Protein 3GD2 (pdb70)

Nearest PDB structures (foldseek):
  3dct-assembly1_B  TM=1.020E+00  e=4.160E+00  unclassified
  3dcu-assembly1_B  TM=1.025E+00  e=4.160E+00  unclassified
  3gd2-assembly1_A  TM=1.004E+00  e=4.176E-30  Homo sapiens
  3dct-assembly1_A  TM=9.964E-01  e=8.627E-26  Homo sapiens
  7d42-assembly1_A  TM=9.936E-01  e=2.061E-23  Homo sapiens

Radius of gyration: 17.77 Å; Cα contacts (8 Å, |Δi|>4): 205; chains: 2; bounding box: 52×46×33 Å

B-factor: mean 78.98, std 11.59, range [26.38, 105.15]

GO terms:
  GO:0000976 transcription cis-regulatory region binding (F, IMP)
  GO:0006355 regulation of DNA-templated transcription (P, IMP)
  GO:0005515 protein binding (F, IPI)
  GO:0000977 RNA polymerase II transcription regulatory region sequence-specific DNA binding (F, IDA)
  GO:0045944 positive regulation of transcription by RNA polymerase II (P, IDA)
  GO:0032052 bile acid binding (F, IDA)
  GO:0038186 bile acid nuclear receptor activity (F, IDA)
  GO:1905695 positive regulation of phosphatidic acid biosynthetic process (P, IDA)
  GO:0038185 nuclear receptor-mediated bile acid signaling pathway (P, TAS)
  GO:1903413 cellular response to bile acid (P, IMP)
  GO:0004879 nuclear receptor activity (F, IDA)
  GO:0001228 DNA-binding transcription activator activity, RNA polymerase II-specific (F, IDA)
  GO:0045893 positive regulation of DNA-templated transcription (P, IDA)
  GO:0010903 negative regulation of very-low-density lipoprotein particle remodeling (P, IDA)
  GO:0000785 chromatin (C, IC)
  GO:0035356 intracellular triglyceride homeostasis (P, IDA)
  GO:0043066 negative regulation of apoptotic process (P, IDA)
  GO:0043124 negative regulation of canonical NF-kappaB signal transduction (P, IDA)
  GO:0010988 regulation of low-density lipoprotein particle clearance (P, IDA)
  GO:0032689 negative regulation of type II interferon production (P, IDA)

InterPro domains:
  IPR000536 Nuclear hormone receptor, ligand-binding domain [PF00104] (298-469)
  IPR000536 Nuclear hormone receptor, ligand-binding domain [PS51843] (262-486)
  IPR000536 Nuclear hormone receptor, ligand-binding domain [SM00430] (303-458)
  IPR001628 Zinc finger, nuclear hormone receptor-type [PF00105] (136-202)
  IPR001628 Zinc finger, nuclear hormone receptor-type [PR00047] (137-153)
  IPR001628 Zinc finger, nuclear hormone receptor-type [PR00047] (153-168)
  IPR001628 Zinc finger, nuclear hormone receptor-type [PR00047] (186-194)
  IPR001628 Zinc finger, nuclear hormone receptor-type [PR00047] (194-202)
  IPR001628 Zinc finger, nuclear hormone receptor-type [PS00031] (137-163)
  IPR001628 Zinc finger, nuclear hormone receptor-type [PS51030] (134-209)
  IPR001628 Zinc finger, nuclear hormone receptor-type [SM00399] (134-205)
  IPR001723 Nuclear hormone receptor [PR00398] (304-325)
  IPR001723 Nuclear hormone receptor [PR00398] (325-341)
  IPR001723 Nuclear hormone receptor [PR00398] (389-404)
  IPR001723 Nuclear hormone receptor [PR00398] (446-463)
  IPR001728 Thyroid hormone receptor [PR00546] (125-139)
  IPR001728 Thyroid hormone receptor [PR00546] (301-322)
  IPR001728 Thyroid hormone receptor [PR00546] (327-346)
  IPR001728 Thyroid hormone receptor [PR00546] (389-411)
  IPR013088 Zinc finger, NHR/GATA-type [G3DSA:3.30.50.10] (129-211)

Secondary structure (DSSP, 8-state):
---HHHHHHHHHHHHHHHT----HHHHGGGTS---HHHHHHHHHHHHHHHHHHHHHHHHHSTTTTTS-HHHHHHHHHHHHHHHHHHHHHHHHH--TTT-HHHHHHHHHTSS--HHHHHHHHHHHHHHHHTT--HHHHHHHHHHHHT-S--TT-S-HHHHHHHHHHHHHHHHHHHHHT--S-TTHHHHHHHHHHHHHHHHHHHHHHHHHHHHTT----HHHHHHHT--/--HHHHHHHH-

Organism: Homo sapiens (NCBI:txid9606)

Structure (mmCIF, N/CA/C/O backbone):
data_3GD2
#
_entry.id   3GD2
#
_cell.length_a   158.749
_cell.length_b   158.749
_cell.length_c   158.749
_cell.angle_alpha   90.000
_cell.angle_beta   90.000
_cell.angle_gamma   90.000
#
_symmetry.space_group_name_H-M   'F 2 3'
#
loop_
_entity.id
_entity.type
_entity.pdbx_description
1 polymer 'Bile acid receptor'
2 polymer 'activator peptide'
3 non-polymer '3-[(E)-2-(2-chloro-4-{[3-{[(R)-(2,6-dichlorophenyl)(hydroxy)-lambda~4~-sulfanyl]methyl}-5-(1-methylethyl)isoxazol-4-yl]methoxy}phenyl)ethenyl]benzoic acid'
4 water water
#
loop_
_atom_site.group_PDB
_atom_site.id
_atom_site.type_symbol
_atom_site.label_atom_id
_atom_site.label_alt_id
_atom_site.label_comp_id
_atom_site.label_asym_id
_atom_site.label_entity_id
_atom_site.label_seq_id
_atom_site.pdbx_PDB_ins_code
_atom_site.Cartn_x
_atom_site.Cartn_y
_atom_site.Cartn_z
_atom_site.occupancy
_atom_site.B_iso_or_equiv
_atom_site.auth_seq_id
_atom_site.auth_comp_id
_atom_site.auth_asym_id
_atom_site.auth_atom_id
_atom_site.pdbx_PDB_model_num
ATOM 1 N N . GLY A 1 1 ? 100.456 143.509 29.625 1.00 104.95 244 GLY A N 1
ATOM 2 C CA . GLY A 1 1 ? 100.013 143.891 28.252 1.00 105.00 244 GLY A CA 1
ATOM 3 C C . GLY A 1 1 ? 100.129 145.404 28.034 1.00 105.09 244 GLY A C 1
ATOM 4 O O . GLY A 1 1 ? 99.760 146.198 28.904 1.00 105.15 244 GLY A O 1
ATOM 5 N N . SER A 1 2 ? 100.638 145.785 26.863 1.00 105.13 245 SER A N 1
ATOM 6 C CA . SER A 1 2 ? 100.842 147.190 26.502 1.00 104.99 245 SER A CA 1
ATOM 7 C C . SER A 1 2 ? 99.597 147.764 25.824 1.00 104.85 245 SER A C 1
ATOM 8 O O . SER A 1 2 ? 98.955 147.083 25.022 1.00 104.89 245 SER A O 1
ATOM 10 N N . THR A 1 3 ? 99.271 149.018 26.129 1.00 104.63 246 THR A N 1
ATOM 11 C CA . THR A 1 3 ? 98.099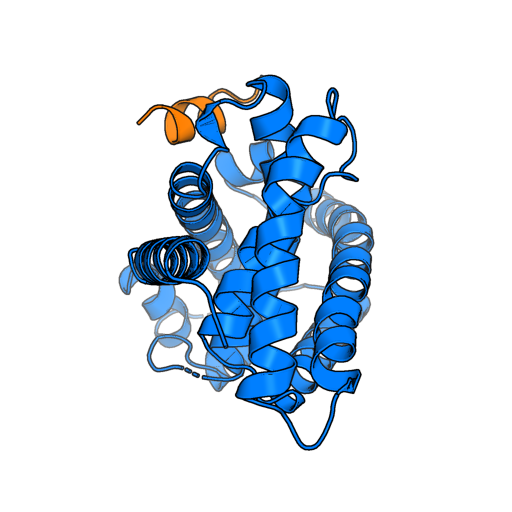 149.674 25.539 1.00 104.58 246 THR A CA 1
ATOM 12 C C . THR A 1 3 ? 98.414 150.111 24.100 1.00 104.58 246 THR A C 1
ATOM 13 O O . THR A 1 3 ? 99.584 150.193 23.720 1.00 104.51 246 THR A O 1
ATOM 17 N N . PRO A 1 4 ? 97.374 150.373 23.284 1.00 104.63 247 PRO A N 1
ATOM 18 C CA . PRO A 1 4 ? 97.639 150.891 21.937 1.00 104.58 247 PRO A CA 1
ATOM 19 C C . PRO A 1 4 ? 98.184 152.320 21.951 1.00 104.50 247 PRO A C 1
ATOM 20 O O . PRO A 1 4 ? 98.890 152.726 21.025 1.00 104.50 247 PRO A O 1
ATOM 24 N N . ASP A 1 5 ? 97.858 153.069 22.997 1.00 104.40 248 ASP A N 1
ATOM 25 C CA . ASP A 1 5 ? 98.339 154.434 23.131 1.00 104.34 248 ASP A CA 1
ATOM 26 C C . ASP A 1 5 ? 99.784 154.449 23.636 1.00 104.27 248 ASP A C 1
ATOM 27 O O . ASP A 1 5 ? 100.522 155.405 23.403 1.00 104.28 248 ASP A O 1
ATOM 32 N N . GLN A 1 6 ? 100.175 153.393 24.342 1.00 104.13 249 GLN A N 1
ATOM 33 C CA . GLN A 1 6 ? 101.579 153.175 24.671 1.00 104.07 249 GLN A CA 1
ATOM 34 C C . GLN A 1 6 ? 102.307 152.595 23.459 1.00 104.14 249 GLN A C 1
ATOM 35 O O . GLN A 1 6 ? 103.445 152.967 23.183 1.00 104.22 249 GLN A O 1
ATOM 41 N N . GLN A 1 7 ? 101.643 151.685 22.741 1.00 104.10 250 GLN A N 1
ATOM 42 C CA . GLN A 1 7 ? 102.245 150.982 21.596 1.00 103.94 250 GLN A CA 1
ATOM 43 C C . GLN A 1 7 ? 102.729 151.935 20.507 1.00 103.77 250 GLN A C 1
ATOM 44 O O . GLN A 1 7 ? 103.772 151.708 19.896 1.00 103.60 250 GLN A O 1
ATOM 46 N N . THR A 1 8 ? 101.958 152.991 20.266 1.00 103.70 251 THR A N 1
ATOM 47 C CA . THR A 1 8 ? 102.355 154.035 19.318 1.00 103.67 251 THR A CA 1
ATOM 48 C C . THR A 1 8 ? 103.660 154.728 19.742 1.00 103.59 251 THR A C 1
ATOM 49 O O . THR A 1 8 ? 104.476 155.097 18.893 1.00 103.63 251 THR A O 1
ATOM 51 N N . LEU A 1 9 ? 103.848 154.886 21.053 1.00 103.36 252 LEU A N 1
ATOM 52 C CA . LEU A 1 9 ? 105.033 155.546 21.617 1.00 103.16 252 LEU A CA 1
ATOM 53 C C . LEU A 1 9 ? 106.309 154.765 21.326 1.00 102.97 252 LEU A C 1
ATOM 54 O O . LEU A 1 9 ? 107.291 155.319 20.840 1.00 102.94 252 LEU A O 1
ATOM 59 N N . LEU A 1 10 ? 106.281 153.475 21.638 1.00 102.78 253 LEU A N 1
ATOM 60 C CA . LEU A 1 10 ? 107.435 152.606 21.458 1.00 102.71 253 LEU A CA 1
ATOM 61 C C . LEU A 1 10 ? 107.860 152.519 19.998 1.00 102.63 253 LEU A C 1
ATOM 62 O O . LEU A 1 10 ? 109.043 152.647 19.681 1.00 102.85 253 LEU A O 1
ATOM 67 N N . HIS A 1 11 ? 106.900 152.293 19.108 1.00 102.41 254 HIS A N 1
ATOM 68 C CA . HIS A 1 11 ? 107.205 152.216 17.685 1.00 102.18 254 HIS A CA 1
ATOM 69 C C . HIS A 1 11 ? 107.843 153.524 17.231 1.00 101.97 254 HIS A C 1
ATOM 70 O O . HIS A 1 11 ? 108.878 153.505 16.573 1.00 102.00 254 HIS A O 1
ATOM 72 N N . PHE A 1 12 ? 107.239 154.648 17.615 1.00 101.75 255 PHE A N 1
ATOM 73 C CA . PHE A 1 12 ? 107.776 155.984 17.316 1.00 101.68 255 PHE A CA 1
ATOM 74 C C . PHE A 1 12 ? 109.239 156.117 17.771 1.00 101.54 255 PHE A C 1
ATOM 75 O O . PHE A 1 12 ? 110.105 156.554 17.010 1.00 101.54 255 PHE A O 1
ATOM 83 N N . ILE A 1 13 ? 109.508 155.733 19.014 1.00 101.28 256 ILE A N 1
ATOM 84 C CA . ILE A 1 13 ? 110.848 155.862 19.588 1.00 101.09 256 ILE A CA 1
ATOM 85 C C . ILE A 1 13 ? 111.856 154.927 18.919 1.00 100.93 256 ILE A C 1
ATOM 86 O O . ILE A 1 13 ? 112.952 155.357 18.556 1.00 100.93 256 ILE A O 1
ATOM 91 N N . MET A 1 14 ? 111.485 153.659 18.760 1.00 100.68 257 MET A N 1
ATOM 92 C CA . MET A 1 14 ? 112.338 152.693 18.073 1.00 100.50 257 MET A CA 1
ATOM 93 C C . MET A 1 14 ? 112.573 153.107 16.623 1.00 100.36 257 MET A C 1
ATOM 94 O O . MET A 1 14 ? 113.664 152.920 16.088 1.00 100.31 257 MET A O 1
ATOM 99 N N . ASP A 1 15 ? 111.544 153.671 15.997 1.00 100.24 258 ASP A N 1
ATOM 100 C CA . ASP A 1 15 ? 111.662 154.212 14.648 1.00 100.09 258 ASP A CA 1
ATOM 101 C C . ASP A 1 15 ? 112.654 155.379 14.615 1.00 99.91 258 ASP A C 1
ATOM 102 O O . ASP A 1 15 ? 113.529 155.428 13.750 1.00 99.93 258 ASP A O 1
ATOM 107 N N . SER A 1 16 ? 112.514 156.306 15.562 1.00 99.70 259 SER A N 1
ATOM 108 C CA . SER A 1 16 ? 113.441 157.438 15.696 1.00 99.46 259 SER A CA 1
ATOM 109 C C . SER A 1 16 ? 114.863 156.967 15.998 1.00 99.19 259 SER A C 1
ATOM 110 O O . SER A 1 16 ? 115.826 157.469 15.419 1.00 99.22 259 SER A O 1
ATOM 113 N N . TYR A 1 17 ? 114.983 155.999 16.903 1.00 98.78 260 TYR A N 1
ATOM 114 C CA . TYR A 1 17 ? 116.283 155.456 17.299 1.00 98.76 260 TYR A CA 1
ATOM 115 C C . TYR A 1 17 ? 117.022 154.839 16.105 1.00 98.77 260 TYR A C 1
ATOM 116 O O . TYR A 1 17 ? 118.215 155.086 15.915 1.00 98.88 260 TYR A O 1
ATOM 125 N N . ASN A 1 18 ? 116.301 154.055 15.300 1.00 98.83 261 ASN A N 1
ATOM 126 C CA . ASN A 1 18 ? 116.871 153.394 14.115 1.00 98.73 261 ASN A CA 1
ATOM 127 C C . ASN A 1 18 ? 117.100 154.331 12.928 1.00 98.72 261 ASN A C 1
ATOM 128 O O . ASN A 1 18 ? 117.812 153.971 11.994 1.00 98.71 261 ASN A O 1
ATOM 133 N N . LYS A 1 19 ? 116.505 155.524 12.962 1.00 98.73 262 LYS A N 1
ATOM 134 C CA . LYS A 1 19 ? 116.574 156.463 11.835 1.00 98.73 262 LYS A CA 1
ATOM 135 C C . LYS A 1 19 ? 117.888 157.268 11.751 1.00 98.77 262 LYS A C 1
ATOM 136 O O . LYS A 1 19 ? 117.937 158.299 11.072 1.00 98.83 262 LYS A O 1
ATOM 138 N N . GLN A 1 20 ? 118.945 156.806 12.424 1.00 98.71 263 GLN A N 1
ATOM 139 C CA . GLN A 1 20 ? 120.251 157.467 12.355 1.00 98.68 263 GLN A CA 1
ATOM 140 C C . GLN A 1 20 ? 121.390 156.509 12.705 1.00 98.65 263 GLN A C 1
ATOM 141 O O . GLN A 1 20 ? 121.432 155.961 13.808 1.00 98.53 263 GLN A O 1
ATOM 143 N N . ARG A 1 21 ? 122.302 156.319 11.750 1.00 98.65 264 ARG A N 1
ATOM 144 C CA . ARG A 1 21 ? 123.512 155.521 11.939 1.00 98.53 264 ARG A CA 1
ATOM 145 C C . ARG A 1 21 ? 124.754 156.405 11.774 1.00 98.51 264 ARG A C 1
ATOM 146 O O . ARG A 1 21 ? 124.681 157.505 11.203 1.00 98.44 264 ARG A O 1
ATOM 148 N N . MET A 1 22 ? 125.886 155.918 12.280 1.00 98.34 265 MET A N 1
ATOM 149 C CA . MET A 1 22 ? 127.158 156.633 12.173 1.00 98.17 265 MET A CA 1
ATOM 150 C C . MET A 1 22 ? 127.787 156.403 10.798 1.00 97.97 265 MET A C 1
ATOM 151 O O . MET A 1 22 ? 127.925 155.252 10.374 1.00 98.11 265 MET A O 1
ATOM 156 N N . PRO A 1 23 ? 128.170 157.495 10.101 1.00 97.53 266 PRO A N 1
ATOM 157 C CA . PRO A 1 23 ? 128.890 157.432 8.833 1.00 97.24 266 PRO A CA 1
ATOM 158 C C . PRO A 1 23 ? 130.018 156.399 8.823 1.00 96.97 266 PRO A C 1
ATOM 159 O O . PRO A 1 23 ? 130.757 156.285 9.808 1.00 96.90 266 PRO A O 1
ATOM 163 N N . GLN A 1 24 ? 130.136 155.651 7.725 1.00 96.55 267 GLN A N 1
ATOM 164 C CA . GLN A 1 24 ? 131.216 154.675 7.569 1.00 96.28 267 GLN A CA 1
ATOM 165 C C . GLN A 1 24 ? 132.560 155.398 7.574 1.00 95.99 267 GLN A C 1
ATOM 166 O O . GLN A 1 24 ? 133.491 154.999 8.275 1.00 95.80 267 GLN A O 1
ATOM 168 N N . GLU A 1 25 ? 132.632 156.469 6.784 1.00 95.67 268 GLU A N 1
ATOM 169 C CA . GLU A 1 25 ? 133.818 157.331 6.677 1.00 95.41 268 GLU A CA 1
ATOM 170 C C . GLU A 1 25 ? 134.487 157.666 8.011 1.00 95.18 268 GLU A C 1
ATOM 171 O O . GLU A 1 25 ? 135.715 157.762 8.078 1.00 95.37 268 GLU A O 1
ATOM 177 N N . ILE A 1 26 ? 133.690 157.839 9.062 1.00 94.75 269 ILE A N 1
ATOM 178 C CA . ILE A 1 26 ? 134.228 158.109 10.394 1.00 94.45 269 ILE A CA 1
ATOM 179 C C . ILE A 1 26 ? 134.657 156.802 11.058 1.00 94.09 269 ILE A C 1
ATOM 180 O O . ILE A 1 26 ? 135.784 156.685 11.537 1.00 94.05 269 ILE A O 1
ATOM 185 N N . THR A 1 27 ? 133.753 155.824 11.075 1.00 93.77 270 THR A N 1
ATOM 186 C CA . THR A 1 27 ? 134.019 154.515 11.698 1.00 93.42 270 THR A CA 1
ATOM 187 C C . THR A 1 27 ? 135.108 153.702 10.980 1.00 93.12 270 THR A C 1
ATOM 188 O O . THR A 1 27 ? 135.724 152.824 11.589 1.00 93.05 270 THR A O 1
ATOM 192 N N . ASN A 1 28 ? 135.339 153.999 9.698 1.00 92.66 271 ASN A N 1
ATOM 193 C CA . ASN A 1 28 ? 136.430 153.388 8.930 1.00 92.21 271 ASN A CA 1
ATOM 194 C C . ASN A 1 28 ? 137.810 153.745 9.470 1.00 91.83 271 ASN A C 1
ATOM 195 O O . ASN A 1 28 ? 138.772 153.005 9.257 1.00 91.85 271 ASN A O 1
ATOM 200 N N . LYS A 1 29 ? 137.905 154.879 10.161 1.00 91.25 272 LYS A N 1
ATOM 201 C CA . LYS A 1 29 ? 139.176 155.344 10.712 1.00 90.90 272 LYS A CA 1
ATOM 202 C C . LYS A 1 29 ? 139.652 154.488 11.887 1.00 90.49 272 LYS A C 1
ATOM 203 O O . LYS A 1 29 ? 140.842 154.477 12.211 1.00 90.20 272 LYS A O 1
ATOM 209 N N . ILE A 1 30 ? 138.719 153.766 12.511 1.00 90.18 273 ILE A N 1
ATOM 210 C CA . ILE A 1 30 ? 139.035 152.804 13.581 1.00 89.95 273 ILE A CA 1
ATOM 211 C C . ILE A 1 30 ? 139.895 151.677 13.006 1.00 89.67 273 ILE A C 1
ATOM 212 O O . ILE A 1 30 ? 140.746 151.102 13.691 1.00 89.57 273 ILE A O 1
ATOM 217 N N . LEU A 1 31 ? 139.648 151.382 11.733 1.00 89.32 274 LEU A N 1
ATOM 218 C CA . LEU A 1 31 ? 140.298 150.298 11.020 1.00 88.88 274 LEU A CA 1
ATOM 219 C C . LEU A 1 31 ? 141.584 150.787 10.357 1.00 88.26 274 LEU A C 1
ATOM 220 O O . LEU A 1 31 ? 142.679 150.305 10.666 1.00 87.92 274 LEU A O 1
ATOM 225 N N . LYS A 1 32 ? 141.435 151.776 9.476 1.00 87.65 275 LYS A N 1
ATOM 226 C CA . LYS A 1 32 ? 142.509 152.222 8.587 1.00 87.26 275 LYS A CA 1
ATOM 227 C C . LYS A 1 32 ? 143.663 152.954 9.297 1.00 86.85 275 LYS A C 1
ATOM 228 O O . LYS A 1 32 ? 144.812 152.514 9.242 1.00 86.90 275 LYS A O 1
ATOM 230 N N . GLU A 1 33 ? 143.340 154.051 9.978 1.00 86.23 276 GLU A N 1
ATOM 231 C CA . GLU A 1 33 ? 144.337 155.019 10.466 1.00 85.72 276 GLU A CA 1
ATOM 232 C C . GLU A 1 33 ? 145.435 154.463 11.390 1.00 85.13 276 GLU A C 1
ATOM 233 O O . GLU A 1 33 ? 145.342 153.337 11.885 1.00 85.03 276 GLU A O 1
ATOM 239 N N . GLU A 1 34 ? 146.465 155.282 11.624 1.00 84.33 277 GLU A N 1
ATOM 240 C CA . GLU A 1 34 ? 147.586 154.923 12.505 1.00 83.73 277 GLU A CA 1
ATOM 241 C C . GLU A 1 34 ? 147.143 154.804 13.952 1.00 83.11 277 GLU A C 1
ATOM 242 O O . GLU A 1 34 ? 146.040 155.204 14.301 1.00 83.28 277 GLU A O 1
ATOM 244 N N . SER A 1 36 ? 148.761 156.209 16.771 1.00 80.13 279 SER A N 1
ATOM 245 C CA . SER A 1 36 ? 149.337 157.172 17.709 1.00 79.22 279 SER A CA 1
ATOM 246 C C . SER A 1 36 ? 148.261 157.500 18.731 1.00 78.46 279 SER A C 1
ATOM 247 O O . SER A 1 36 ? 147.071 157.380 18.439 1.00 78.47 279 SER A O 1
ATOM 250 N N . ALA A 1 37 ? 148.671 157.893 19.932 1.00 77.56 280 ALA A N 1
ATOM 251 C CA . ALA A 1 37 ? 147.715 158.312 20.963 1.00 76.79 280 ALA A CA 1
ATOM 252 C C . ALA A 1 37 ? 146.981 159.589 20.553 1.00 76.10 280 ALA A C 1
ATOM 253 O O . ALA A 1 37 ? 145.835 159.805 20.948 1.00 76.16 280 ALA A O 1
ATOM 255 N N . GLU A 1 38 ? 147.640 160.430 19.760 1.00 75.25 281 GLU A N 1
ATOM 256 C CA . GLU A 1 38 ? 147.014 161.641 19.242 1.00 74.61 281 GLU A CA 1
ATOM 257 C C . GLU A 1 38 ? 145.905 161.286 18.266 1.00 73.88 281 GLU A C 1
ATOM 258 O O . GLU A 1 38 ? 144.827 161.872 18.309 1.00 73.78 281 GLU A O 1
ATOM 260 N N . GLU A 1 39 ? 146.169 160.323 17.391 1.00 73.24 282 GLU A N 1
ATOM 261 C CA . GLU A 1 39 ? 145.192 159.923 16.382 1.00 72.82 282 GLU A CA 1
ATOM 262 C C . GLU A 1 39 ? 143.972 159.282 17.025 1.00 72.29 282 GLU A C 1
ATOM 263 O O . GLU A 1 39 ? 142.830 159.636 16.700 1.00 72.23 282 GLU A O 1
ATOM 269 N N . ASN A 1 40 ? 144.219 158.332 17.924 1.00 71.46 283 ASN A N 1
ATOM 270 C CA . ASN A 1 40 ? 143.138 157.641 18.611 1.00 70.91 283 ASN A CA 1
ATOM 271 C C . ASN A 1 40 ? 142.199 158.650 19.277 1.00 70.32 283 ASN A C 1
ATOM 272 O O . ASN A 1 40 ? 140.984 158.576 19.118 1.00 70.31 283 ASN A O 1
ATOM 277 N N . PHE A 1 41 ? 142.772 159.612 19.995 1.00 69.49 284 PHE A N 1
ATOM 278 C CA . PHE A 1 41 ? 141.981 160.663 20.628 1.00 68.95 284 PHE A CA 1
ATOM 279 C C . PHE A 1 41 ? 141.170 161.449 19.610 1.00 68.32 284 PHE A C 1
ATOM 280 O O . PHE A 1 41 ? 139.980 161.661 19.803 1.00 68.28 284 PHE A O 1
ATOM 288 N N . LEU A 1 42 ? 141.825 161.885 18.535 1.00 67.83 285 LEU A N 1
ATOM 289 C CA . LEU A 1 42 ? 141.176 162.685 17.492 1.00 67.45 285 LEU A CA 1
ATOM 290 C C . LEU A 1 42 ? 139.984 161.951 16.873 1.00 67.00 285 LEU A C 1
ATOM 291 O O . LEU A 1 42 ? 138.962 162.563 16.569 1.00 66.65 285 LEU A O 1
ATOM 293 N N . ILE A 1 43 ? 140.116 160.637 16.703 1.00 66.67 286 ILE A N 1
ATOM 294 C CA . ILE A 1 43 ? 139.034 159.829 16.148 1.00 66.42 286 ILE A CA 1
ATOM 295 C C . ILE A 1 43 ? 137.838 159.818 17.074 1.00 65.95 286 ILE A C 1
ATOM 296 O O . ILE A 1 43 ? 136.720 160.042 16.628 1.00 66.09 286 ILE A O 1
ATOM 301 N N . LEU A 1 44 ? 138.077 159.553 18.354 1.00 65.56 287 LEU A N 1
ATOM 302 C CA . LEU A 1 44 ? 137.017 159.585 19.368 1.00 65.21 287 LEU A CA 1
ATOM 303 C C . LEU A 1 44 ? 136.291 160.935 19.374 1.00 64.95 287 LEU A C 1
ATOM 304 O O . LEU A 1 44 ? 135.063 160.988 19.459 1.00 64.74 287 LEU A O 1
ATOM 309 N N . THR A 1 45 ? 137.055 162.018 19.258 1.00 64.71 288 THR A N 1
ATOM 310 C CA . THR A 1 45 ? 136.480 163.351 19.126 1.00 64.75 288 THR A CA 1
ATOM 311 C C . THR A 1 45 ? 135.556 163.463 17.904 1.00 64.84 288 THR A C 1
ATOM 312 O O . THR A 1 45 ? 134.530 164.142 17.954 1.00 64.84 288 THR A O 1
ATOM 316 N N . GLU A 1 46 ? 135.917 162.800 16.810 1.00 65.08 289 GLU A N 1
ATOM 317 C CA . GLU A 1 46 ? 135.136 162.886 15.577 1.00 65.07 289 GLU A CA 1
ATOM 318 C C . GLU A 1 46 ? 133.803 162.173 15.717 1.00 64.88 289 GLU A C 1
ATOM 319 O O . GLU A 1 46 ? 132.815 162.548 15.082 1.00 64.89 289 GLU A O 1
ATOM 325 N N . MET A 1 47 ? 133.781 161.152 16.563 1.00 64.80 290 MET A N 1
ATOM 326 C CA . MET A 1 47 ? 132.573 160.370 16.806 1.00 64.97 290 MET A CA 1
ATOM 327 C C . MET A 1 47 ? 131.689 161.043 17.852 1.00 64.67 290 MET A C 1
ATOM 328 O O . MET A 1 47 ? 130.464 161.037 17.742 1.00 64.43 290 MET A O 1
ATOM 333 N N . ALA A 1 48 ? 132.328 161.641 18.852 1.00 64.60 291 ALA A N 1
ATOM 334 C CA . ALA A 1 48 ? 131.646 162.478 19.829 1.00 64.42 291 ALA A CA 1
ATOM 335 C C . ALA A 1 48 ? 130.876 163.587 19.138 1.00 64.14 291 ALA A C 1
ATOM 336 O O . ALA A 1 48 ? 129.708 163.794 19.409 1.00 63.98 291 ALA A O 1
ATOM 338 N N . THR A 1 49 ? 131.531 164.297 18.232 1.00 64.32 292 THR A N 1
ATOM 339 C CA . THR A 1 49 ? 130.866 165.363 17.491 1.00 64.49 292 THR A CA 1
ATOM 340 C C . THR A 1 49 ? 129.697 164.806 16.687 1.00 64.70 292 THR A C 1
ATOM 341 O O . THR A 1 49 ? 128.610 165.377 16.709 1.00 64.67 292 THR A O 1
ATOM 345 N N . ASN A 1 50 ? 129.913 163.697 15.984 1.00 65.13 293 ASN A N 1
ATOM 346 C CA . ASN A 1 50 ? 128.851 163.128 15.171 1.00 65.35 293 ASN A CA 1
ATOM 347 C C . ASN A 1 50 ? 127.661 162.715 16.023 1.00 65.51 293 ASN A C 1
ATOM 348 O O . ASN A 1 50 ? 126.519 162.941 15.626 1.00 65.57 293 ASN A O 1
ATOM 353 N N . HIS A 1 51 ? 127.930 162.125 17.190 1.00 65.76 294 HIS A N 1
ATOM 354 C CA . HIS A 1 51 ? 126.858 161.636 18.074 1.00 65.78 294 HIS A CA 1
ATOM 355 C C . HIS A 1 51 ? 126.011 162.738 18.711 1.00 65.83 294 HIS A C 1
ATOM 356 O O . HIS A 1 51 ? 124.855 162.497 19.069 1.00 65.89 294 HIS A O 1
ATOM 363 N N . VAL A 1 52 ? 126.573 163.934 18.859 1.00 65.89 295 VAL A N 1
ATOM 364 C CA . VAL A 1 52 ? 125.791 165.070 19.334 1.00 66.11 295 VAL A CA 1
ATOM 365 C C . VAL A 1 52 ? 124.656 165.343 18.350 1.00 66.35 295 VAL A C 1
ATOM 366 O O . VAL A 1 52 ? 123.532 165.622 18.756 1.00 66.43 295 VAL A O 1
ATOM 370 N N . GLN A 1 53 ? 124.954 165.233 17.059 1.00 66.74 296 GLN A N 1
ATOM 371 C CA . GLN A 1 53 ? 123.970 165.508 16.014 1.00 67.15 296 GLN A CA 1
ATOM 372 C C . GLN A 1 53 ? 122.881 164.439 15.980 1.00 67.40 296 GLN A C 1
ATOM 373 O O . GLN A 1 53 ? 121.694 164.752 15.853 1.00 67.27 296 GLN A O 1
ATOM 379 N N . VAL A 1 54 ? 123.305 163.180 16.072 1.00 67.82 297 VAL A N 1
ATOM 380 C CA . VAL A 1 54 ? 122.387 162.052 16.199 1.00 68.30 297 VAL A CA 1
ATOM 381 C C . VAL A 1 54 ? 121.423 162.327 17.331 1.00 68.69 297 VAL A C 1
ATOM 382 O O . VAL A 1 54 ? 120.211 162.223 17.165 1.00 68.84 297 VAL A O 1
ATOM 386 N N . LEU A 1 55 ? 121.993 162.680 18.478 1.00 69.31 298 LEU A N 1
ATOM 387 C CA . LEU A 1 55 ? 121.241 162.913 19.698 1.00 69.65 298 LEU A CA 1
ATOM 388 C C . LEU A 1 55 ? 120.225 164.022 19.522 1.00 70.08 298 LEU A C 1
ATOM 389 O O . LEU A 1 55 ? 119.075 163.871 19.902 1.00 70.42 298 LEU A O 1
ATOM 394 N N . VAL A 1 56 ? 120.652 165.136 18.945 1.00 70.59 299 VAL A N 1
ATOM 395 C CA . VAL A 1 56 ? 119.743 166.236 18.655 1.00 71.05 299 VAL A CA 1
ATOM 396 C C . VAL A 1 56 ? 118.568 165.766 17.800 1.00 71.47 299 VAL A C 1
ATOM 397 O O . VAL A 1 56 ? 117.429 166.071 18.117 1.00 71.39 299 VAL A O 1
ATOM 401 N N . GLU A 1 57 ? 118.848 165.031 16.724 1.00 72.32 300 GLU A N 1
ATOM 402 C CA . GLU A 1 57 ? 117.797 164.569 15.802 1.00 73.03 300 GLU A CA 1
ATOM 403 C C . GLU A 1 57 ? 116.845 163.588 16.474 1.00 73.34 300 GLU A C 1
ATOM 404 O O . GLU A 1 57 ? 115.645 163.568 16.182 1.00 73.38 300 GLU A O 1
ATOM 410 N N . PHE A 1 58 ? 117.396 162.768 17.360 1.00 73.72 301 PHE A N 1
ATOM 411 C CA . PHE A 1 58 ? 116.609 161.860 18.169 1.00 74.08 301 PHE A CA 1
ATOM 412 C C . PHE A 1 58 ? 115.724 162.661 19.118 1.00 74.54 301 PHE A C 1
ATOM 413 O O . PHE A 1 58 ? 114.505 162.474 19.153 1.00 74.82 301 PHE A O 1
ATOM 421 N N . THR A 1 59 ? 116.343 163.571 19.865 1.00 75.03 302 THR A N 1
ATOM 422 C CA . THR A 1 59 ? 115.638 164.375 20.867 1.00 75.35 302 THR A CA 1
ATOM 423 C C . THR A 1 59 ? 114.487 165.193 20.286 1.00 75.83 302 THR A C 1
ATOM 424 O O . THR A 1 59 ? 113.446 165.328 20.920 1.00 76.06 302 THR A O 1
ATOM 428 N N . LYS A 1 60 ? 114.677 165.748 19.095 1.00 76.45 303 LYS A N 1
ATOM 429 C CA . LYS A 1 60 ? 113.610 166.478 18.418 1.00 76.93 303 LYS A CA 1
ATOM 430 C C . LYS A 1 60 ? 112.395 165.561 18.208 1.00 77.52 303 LYS A C 1
ATOM 431 O O . LYS A 1 60 ? 111.249 165.975 18.418 1.00 77.79 303 LYS A O 1
ATOM 433 N N . LYS A 1 61 ? 112.652 164.309 17.828 1.00 78.00 304 LYS A N 1
ATOM 434 C CA . LYS A 1 61 ? 111.578 163.340 17.573 1.00 78.25 304 LYS A CA 1
ATOM 435 C C . LYS A 1 61 ? 110.983 162.735 18.850 1.00 78.57 304 LYS A C 1
ATOM 436 O O . LYS A 1 61 ? 109.916 162.121 18.794 1.00 78.92 304 LYS A O 1
ATOM 442 N N . LEU A 1 62 ? 111.657 162.890 19.991 1.00 78.70 305 LEU A N 1
ATOM 443 C CA . LEU A 1 62 ? 111.051 162.519 21.274 1.00 78.74 305 LEU A CA 1
ATOM 444 C C . LEU A 1 62 ? 109.752 163.317 21.455 1.00 78.92 305 LEU A C 1
ATOM 445 O O . LEU A 1 62 ? 109.767 164.554 21.368 1.00 78.95 305 LEU A O 1
ATOM 450 N N . PRO A 1 63 ? 108.625 162.616 21.692 1.00 79.04 306 PRO A N 1
ATOM 451 C CA . PRO A 1 63 ? 107.311 163.275 21.725 1.00 79.05 306 PRO A CA 1
ATOM 452 C C . PRO A 1 63 ? 107.148 164.301 22.847 1.00 79.00 306 PRO A C 1
ATOM 453 O O . PRO A 1 63 ? 107.336 163.980 24.019 1.00 78.80 306 PRO A O 1
ATOM 457 N N . GLY A 1 64 ? 106.797 165.527 22.477 1.00 79.13 307 GLY A N 1
ATOM 458 C CA . GLY A 1 64 ? 106.542 166.586 23.453 1.00 79.30 307 GLY A CA 1
ATOM 459 C C . GLY A 1 64 ? 107.752 167.430 23.811 1.00 79.37 307 GLY A C 1
ATOM 460 O O . GLY A 1 64 ? 107.635 168.384 24.586 1.00 79.35 307 GLY A O 1
ATOM 461 N N . PHE A 1 65 ? 108.913 167.090 23.252 1.00 79.43 308 PHE A N 1
ATOM 462 C CA . PHE A 1 65 ? 110.144 167.809 23.568 1.00 79.40 308 PHE A CA 1
ATOM 463 C C . PHE A 1 65 ? 110.099 169.236 23.041 1.00 79.39 308 PHE A C 1
ATOM 464 O O . PHE A 1 65 ? 110.524 170.164 23.725 1.00 79.22 308 PHE A O 1
ATOM 472 N N . GLN A 1 66 ? 109.574 169.399 21.829 1.00 79.38 309 GLN A N 1
ATOM 473 C CA . GLN A 1 66 ? 109.703 170.657 21.092 1.00 79.36 309 GLN A CA 1
ATOM 474 C C . GLN A 1 66 ? 108.856 171.774 21.709 1.00 79.12 309 GLN A C 1
ATOM 475 O O . GLN A 1 66 ? 109.140 172.962 21.529 1.00 78.90 309 GLN A O 1
ATOM 481 N N . THR A 1 67 ? 107.848 171.371 22.477 1.00 78.93 310 THR A N 1
ATOM 482 C CA . THR A 1 67 ? 106.998 172.300 23.215 1.00 78.71 310 THR A CA 1
ATOM 483 C C . THR A 1 67 ? 107.736 172.919 24.403 1.00 78.38 310 THR A C 1
ATOM 484 O O . THR A 1 67 ? 107.417 174.029 24.820 1.00 78.35 310 THR A O 1
ATOM 488 N N . LEU A 1 68 ? 108.706 172.189 24.955 1.00 78.08 311 LEU A N 1
ATOM 489 C CA . LEU A 1 68 ? 109.449 172.635 26.142 1.00 77.81 311 LEU A CA 1
ATOM 490 C C . LEU A 1 68 ? 110.166 173.971 25.957 1.00 77.53 311 LEU A C 1
ATOM 491 O O . LEU A 1 68 ? 110.562 174.336 24.845 1.00 77.63 311 LEU A O 1
ATOM 496 N N . ASP A 1 69 ? 110.331 174.682 27.072 1.00 77.15 312 ASP A N 1
ATOM 497 C CA . ASP A 1 69 ? 111.046 175.956 27.110 1.00 76.97 312 ASP A CA 1
ATOM 498 C C . ASP A 1 69 ? 112.374 175.841 26.362 1.00 76.80 312 ASP A C 1
ATOM 499 O O . ASP A 1 69 ? 113.191 174.965 26.654 1.00 76.98 312 ASP A O 1
ATOM 504 N N . HIS A 1 70 ? 112.576 176.724 25.390 1.00 76.40 313 HIS A N 1
ATOM 505 C CA . HIS A 1 70 ? 113.798 176.728 24.599 1.00 75.99 313 HIS A CA 1
ATOM 506 C C . HIS A 1 70 ? 115.052 176.654 25.464 1.00 75.42 313 HIS A C 1
ATOM 507 O O . HIS A 1 70 ? 115.991 175.937 25.125 1.00 75.47 313 HIS A O 1
ATOM 514 N N . GLU A 1 71 ? 115.054 177.369 26.586 1.00 74.57 314 GLU A N 1
ATOM 515 C CA . GLU A 1 71 ? 116.184 177.340 27.506 1.00 74.02 314 GLU A CA 1
ATOM 516 C C . GLU A 1 71 ? 116.275 176.009 28.284 1.00 73.55 314 GLU A C 1
ATOM 517 O O . GLU A 1 71 ? 117.370 175.610 28.697 1.00 73.89 314 GLU A O 1
ATOM 519 N N . ASP A 1 72 ? 115.143 175.326 28.479 1.00 72.63 315 ASP A N 1
ATOM 520 C CA . ASP A 1 72 ? 115.146 173.980 29.086 1.00 71.89 315 ASP A CA 1
ATOM 521 C C . ASP A 1 72 ? 115.658 172.936 28.110 1.00 71.17 315 ASP A C 1
ATOM 522 O O . ASP A 1 72 ? 116.334 171.996 28.511 1.00 71.16 315 ASP A O 1
ATOM 527 N N . GLN A 1 73 ? 115.313 173.094 26.836 1.00 70.49 316 GLN A N 1
ATOM 528 C CA . GLN A 1 73 ? 115.718 172.146 25.792 1.00 69.95 316 GLN A CA 1
ATOM 529 C C . GLN A 1 73 ? 117.242 172.019 25.713 1.00 69.29 316 GLN A C 1
ATOM 530 O O . GLN A 1 73 ? 117.769 170.913 25.585 1.00 69.38 316 GLN A O 1
ATOM 536 N N . ILE A 1 74 ? 117.943 173.147 25.811 1.00 68.31 317 ILE A N 1
ATOM 537 C CA . ILE A 1 74 ? 119.407 173.151 25.801 1.00 67.63 317 ILE A CA 1
ATOM 538 C C . ILE A 1 74 ? 119.950 172.454 27.047 1.00 66.94 317 ILE A C 1
ATOM 539 O O . ILE A 1 74 ? 120.853 171.627 26.950 1.00 66.81 317 ILE A O 1
ATOM 544 N N . ALA A 1 75 ? 119.394 172.791 28.209 1.00 66.30 318 ALA A N 1
ATOM 545 C CA . ALA A 1 75 ? 119.814 172.187 29.486 1.00 65.74 318 ALA A CA 1
ATOM 546 C C . ALA A 1 75 ? 119.719 170.654 29.486 1.00 65.05 318 ALA A C 1
ATOM 547 O O . ALA A 1 75 ? 120.571 169.976 30.069 1.00 64.68 318 ALA A O 1
ATOM 549 N N . LEU A 1 76 ? 118.682 170.127 28.831 1.00 64.29 319 LEU A N 1
ATOM 550 C CA . LEU A 1 76 ? 118.453 168.686 28.760 1.00 63.83 319 LEU A CA 1
ATOM 551 C C . LEU A 1 76 ? 119.459 167.990 27.865 1.00 63.38 319 LEU A C 1
ATOM 552 O O . LEU A 1 76 ? 119.810 166.832 28.110 1.00 63.43 319 LEU A O 1
ATOM 557 N N . LEU A 1 77 ? 119.900 168.694 26.822 1.00 62.71 320 LEU A N 1
ATOM 558 C CA . LEU A 1 77 ? 120.888 168.174 25.885 1.00 62.04 320 LEU A CA 1
ATOM 559 C C . LEU A 1 77 ? 122.281 168.239 26.473 1.00 61.45 320 LEU A C 1
ATOM 560 O O . LEU A 1 77 ? 123.032 167.294 26.372 1.00 61.38 320 LEU A O 1
ATOM 565 N N . LYS A 1 78 ? 122.627 169.359 27.087 1.00 61.18 321 LYS A N 1
ATOM 566 C CA . LYS A 1 78 ? 123.947 169.510 27.683 1.00 61.19 321 LYS A CA 1
ATOM 567 C C . LYS A 1 78 ? 124.182 168.529 28.825 1.00 60.73 321 LYS A C 1
ATOM 568 O O . LYS A 1 78 ? 125.238 167.898 28.900 1.00 60.74 321 LYS A O 1
ATOM 574 N N . GLY A 1 79 ? 123.197 168.401 29.707 1.00 60.29 322 GLY A N 1
ATOM 575 C CA . GLY A 1 79 ? 123.310 167.529 30.871 1.00 60.00 322 GLY A CA 1
ATOM 576 C C . GLY A 1 79 ? 123.295 166.040 30.572 1.00 59.59 322 GLY A C 1
ATOM 577 O O . GLY A 1 79 ? 123.747 165.252 31.397 1.00 59.26 322 GLY A O 1
ATOM 578 N N . SER A 1 80 ? 122.790 165.656 29.397 1.00 59.44 323 SER A N 1
ATOM 579 C CA . SER A 1 80 ? 122.627 164.241 29.028 1.00 59.48 323 SER A CA 1
ATOM 580 C C . SER A 1 80 ? 123.574 163.708 27.950 1.00 59.42 323 SER A C 1
ATOM 581 O O . SER A 1 80 ? 123.734 162.501 27.834 1.00 59.53 323 SER A O 1
ATOM 584 N N . ALA A 1 81 ? 124.174 164.590 27.155 1.00 59.58 324 ALA A N 1
ATOM 585 C CA . ALA A 1 81 ? 125.054 164.186 26.051 1.00 59.71 324 ALA A CA 1
ATOM 586 C C . ALA A 1 81 ? 126.031 163.055 26.414 1.00 59.99 324 ALA A C 1
ATOM 587 O O . ALA A 1 81 ? 125.926 161.959 25.873 1.00 60.00 324 ALA A O 1
ATOM 589 N N . VAL A 1 82 ? 126.962 163.319 27.333 1.00 60.33 325 VAL A N 1
ATOM 590 C CA . VAL A 1 82 ? 127.969 162.325 27.750 1.00 60.42 325 VAL A CA 1
ATOM 591 C C . VAL A 1 82 ? 127.361 160.974 28.095 1.00 60.63 325 VAL A C 1
ATOM 592 O O . VAL A 1 82 ? 127.916 159.937 27.745 1.00 60.62 325 VAL A O 1
ATOM 596 N N . GLU A 1 83 ? 126.234 160.990 28.801 1.00 60.90 326 GLU A N 1
ATOM 597 C CA . GLU A 1 83 ? 125.565 159.753 29.205 1.00 61.07 326 GLU A CA 1
ATOM 598 C C . GLU A 1 83 ? 125.033 158.972 28.010 1.00 61.13 326 GLU A C 1
ATOM 599 O O . GLU A 1 83 ? 125.242 157.769 27.913 1.00 60.97 326 GLU A O 1
ATOM 605 N N . ALA A 1 84 ? 124.356 159.653 27.098 1.00 61.46 327 ALA A N 1
ATOM 606 C CA . ALA A 1 84 ? 123.874 158.996 25.889 1.00 62.07 327 ALA A CA 1
ATOM 607 C C . ALA A 1 84 ? 125.027 158.383 25.071 1.00 62.54 327 ALA A C 1
ATOM 608 O O . ALA A 1 84 ? 124.868 157.329 24.452 1.00 62.65 327 ALA A O 1
ATOM 610 N N . MET A 1 85 ? 126.182 159.043 25.081 1.00 63.11 328 MET A N 1
ATOM 611 C CA . MET A 1 85 ? 127.359 158.549 24.376 1.00 63.42 328 MET A CA 1
ATOM 612 C C . MET A 1 85 ? 127.911 157.295 25.027 1.00 64.05 328 MET A C 1
ATOM 613 O O . MET A 1 85 ? 128.421 156.423 24.327 1.00 64.41 328 MET A O 1
ATOM 618 N N . PHE A 1 86 ? 127.840 157.219 26.358 1.00 64.69 329 PHE A N 1
ATOM 619 C CA . PHE A 1 86 ? 128.238 156.005 27.092 1.00 65.21 329 PHE A CA 1
ATOM 620 C C . PHE A 1 86 ? 127.352 154.835 26.741 1.00 65.58 329 PHE A C 1
ATOM 621 O O . PHE A 1 86 ? 127.826 153.714 26.651 1.00 65.56 329 PHE A O 1
ATOM 629 N N . LEU A 1 87 ? 126.062 155.102 26.572 1.00 66.23 330 LEU A N 1
ATOM 630 C CA . LEU A 1 87 ? 125.098 154.055 26.263 1.00 66.90 330 LEU A CA 1
ATOM 631 C C . LEU A 1 87 ? 125.261 153.560 24.846 1.00 67.44 330 LEU A C 1
ATOM 632 O O . LEU A 1 87 ? 125.209 152.352 24.606 1.00 67.75 330 LEU A O 1
ATOM 637 N N . ARG A 1 88 ? 125.444 154.486 23.908 1.00 68.08 331 ARG A N 1
ATOM 638 C CA . ARG A 1 88 ? 125.587 154.106 22.509 1.00 68.44 331 ARG A CA 1
ATOM 639 C C . ARG A 1 88 ? 126.812 153.235 22.320 1.00 68.69 331 ARG A C 1
ATOM 640 O O . ARG A 1 88 ? 126.733 152.185 21.696 1.00 68.50 331 ARG A O 1
ATOM 648 N N . SER A 1 89 ? 127.939 153.666 22.871 1.00 69.23 332 SER A N 1
ATOM 649 C CA . SER A 1 89 ? 129.138 152.844 22.844 1.00 69.94 332 SER A CA 1
ATOM 650 C C . SER A 1 89 ? 128.829 151.473 23.453 1.00 70.63 332 SER A C 1
ATOM 651 O O . SER A 1 89 ? 129.045 150.445 22.811 1.00 71.08 332 SER A O 1
ATOM 654 N N . ALA A 1 90 ? 128.286 151.457 24.668 1.00 71.26 333 ALA A N 1
ATOM 655 C CA . ALA A 1 90 ? 127.926 150.207 25.332 1.00 71.74 333 ALA A CA 1
ATOM 656 C C . ALA A 1 90 ? 127.144 149.289 24.401 1.00 72.27 333 ALA A C 1
ATOM 657 O O . ALA A 1 90 ? 127.495 148.128 24.235 1.00 72.08 333 ALA A O 1
ATOM 659 N N . GLU A 1 91 ? 126.091 149.820 23.785 1.00 73.18 334 GLU A N 1
ATOM 660 C CA . GLU A 1 91 ? 125.283 149.042 22.840 1.00 73.78 334 GLU A CA 1
ATOM 661 C C . GLU A 1 91 ? 126.142 148.434 21.739 1.00 74.32 334 GLU A C 1
ATOM 662 O O . GLU A 1 91 ? 125.988 147.259 21.419 1.00 74.58 334 GLU A O 1
ATOM 668 N N . ILE A 1 92 ? 127.044 149.237 21.177 1.00 74.92 335 ILE A N 1
ATOM 669 C CA . ILE A 1 92 ? 127.921 148.794 20.096 1.00 75.36 335 ILE A CA 1
ATOM 670 C C . ILE A 1 92 ? 128.871 147.681 20.568 1.00 75.87 335 ILE A C 1
ATOM 671 O O . ILE A 1 92 ? 128.887 146.597 19.986 1.00 76.05 335 ILE A O 1
ATOM 676 N N . PHE A 1 93 ? 129.640 147.927 21.623 1.00 76.44 336 PHE A N 1
ATOM 677 C CA . PHE A 1 93 ? 130.506 146.880 22.185 1.00 77.01 336 PHE A CA 1
ATOM 678 C C . PHE A 1 93 ? 129.768 145.622 22.666 1.00 77.46 336 PHE A C 1
ATOM 679 O O . PHE A 1 93 ? 130.359 144.545 22.698 1.00 77.72 336 PHE A O 1
ATOM 687 N N . ASN A 1 94 ? 128.507 145.757 23.074 1.00 77.76 337 ASN A N 1
ATOM 688 C CA . ASN A 1 94 ? 127.755 144.626 23.631 1.00 77.83 337 ASN A CA 1
ATOM 689 C C . ASN A 1 94 ? 127.004 143.849 22.560 1.00 77.93 337 ASN A C 1
ATOM 690 O O . ASN A 1 94 ? 126.783 142.650 22.702 1.00 77.84 337 ASN A O 1
ATOM 695 N N . LYS A 1 95 ? 126.591 144.545 21.508 1.00 78.05 338 LYS A N 1
ATOM 696 C CA . LYS A 1 95 ? 125.906 143.919 20.390 1.00 78.22 338 LYS A CA 1
ATOM 697 C C . LYS A 1 95 ? 126.929 143.631 19.297 1.00 78.54 338 LYS A C 1
ATOM 698 O O . LYS A 1 95 ? 126.762 144.037 18.144 1.00 79.06 338 LYS A O 1
ATOM 700 N N . LEU A 1 97 ? 128.926 144.685 17.077 1.00 95.09 340 LEU A N 1
ATOM 701 C CA . LEU A 1 97 ? 128.341 145.317 15.897 1.00 95.30 340 LEU A CA 1
ATOM 702 C C . LEU A 1 97 ? 129.326 145.314 14.712 1.00 95.50 340 LEU A C 1
ATOM 703 O O . LEU A 1 97 ? 130.548 145.281 14.922 1.00 95.70 340 LEU A O 1
ATOM 705 N N . PRO A 1 98 ? 128.802 145.330 13.462 1.00 95.48 341 PRO A N 1
ATOM 706 C CA . PRO A 1 98 ? 129.689 145.369 12.282 1.00 95.33 341 PRO A CA 1
ATOM 707 C C . PRO A 1 98 ? 130.517 146.663 12.147 1.00 95.24 341 PRO A C 1
ATOM 708 O O . PRO A 1 98 ? 131.714 146.590 11.843 1.00 95.26 341 PRO A O 1
ATOM 712 N N . SER A 1 99 ? 129.887 147.818 12.383 1.00 94.96 342 SER A N 1
ATOM 713 C CA . SER A 1 99 ? 130.564 149.128 12.314 1.00 94.76 342 SER A CA 1
ATOM 714 C C . SER A 1 99 ? 131.228 149.552 13.644 1.00 94.59 342 SER A C 1
ATOM 715 O O . SER A 1 99 ? 131.721 150.681 13.770 1.00 94.37 342 SER A O 1
ATOM 717 N N . GLY A 1 100 ? 131.241 148.652 14.628 1.00 94.40 343 GLY A N 1
ATOM 718 C CA . GLY A 1 100 ? 131.872 148.918 15.920 1.00 94.26 343 GLY A CA 1
ATOM 719 C C . GLY A 1 100 ? 133.372 148.670 15.906 1.00 94.15 343 GLY A C 1
ATOM 720 O O . GLY A 1 100 ? 134.159 149.547 16.277 1.00 94.21 343 GLY A O 1
ATOM 721 N N . HIS A 1 101 ? 133.757 147.473 15.458 1.00 93.87 344 HIS A N 1
ATOM 722 C CA . HIS A 1 101 ? 135.156 147.015 15.443 1.00 93.52 344 HIS A CA 1
ATOM 723 C C . HIS A 1 101 ? 135.671 146.795 16.870 1.00 93.15 344 HIS A C 1
ATOM 724 O O . HIS A 1 101 ? 136.827 147.083 17.180 1.00 93.00 344 HIS A O 1
ATOM 731 N N . SER A 1 102 ? 134.799 146.249 17.716 1.00 92.80 345 SER A N 1
ATOM 732 C CA . SER A 1 102 ? 135.048 146.091 19.154 1.00 92.47 345 SER A CA 1
ATOM 733 C C . SER A 1 102 ? 136.528 146.082 19.537 1.00 92.14 345 SER A C 1
ATOM 734 O O . SER A 1 102 ? 136.976 146.941 20.301 1.00 92.31 345 SER A O 1
ATOM 736 N N . ASP A 1 103 ? 137.276 145.123 18.989 1.00 91.58 346 ASP A N 1
ATOM 737 C CA . ASP A 1 103 ? 138.688 144.911 19.347 1.00 91.03 346 ASP A CA 1
ATOM 738 C C . ASP A 1 103 ? 139.568 146.128 19.052 1.00 90.45 346 ASP A C 1
ATOM 739 O O . ASP A 1 103 ? 140.282 146.610 19.935 1.00 90.29 346 ASP A O 1
ATOM 744 N N . LEU A 1 104 ? 139.513 146.610 17.813 1.00 89.72 347 LEU A N 1
ATOM 745 C CA . LEU A 1 104 ? 140.270 147.798 17.398 1.00 89.23 347 LEU A CA 1
ATOM 746 C C . LEU A 1 104 ? 139.896 149.020 18.220 1.00 88.61 347 LEU A C 1
ATOM 747 O O . LEU A 1 104 ? 140.757 149.692 18.794 1.00 88.46 347 LEU A O 1
ATOM 752 N N . LEU A 1 105 ? 138.595 149.297 18.249 1.00 87.84 348 LEU A N 1
ATOM 753 C CA . LEU A 1 105 ? 138.053 150.463 18.925 1.00 87.28 348 LEU A CA 1
ATOM 754 C C . LEU A 1 105 ? 138.453 150.468 20.391 1.00 86.58 348 LEU A C 1
ATOM 755 O O . LEU A 1 105 ? 138.870 151.498 20.914 1.00 86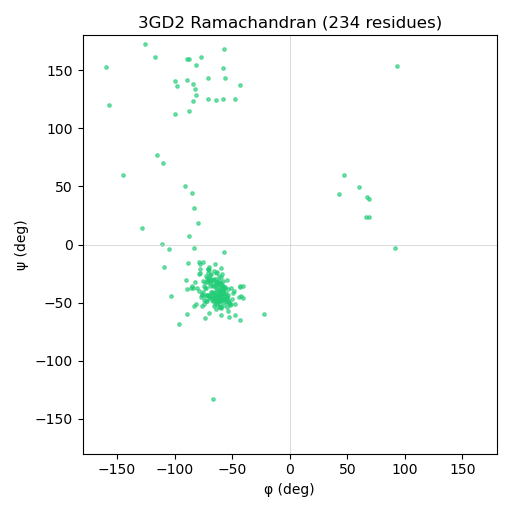.58 348 LEU A O 1
ATOM 760 N N . GLU A 1 106 ? 138.342 149.317 21.046 1.00 85.71 349 GLU A N 1
ATOM 761 C CA . GLU A 1 106 ? 138.755 149.209 22.437 1.00 85.43 349 GLU A CA 1
ATOM 762 C C . GLU A 1 106 ? 140.234 149.546 22.596 1.00 85.15 349 GLU A C 1
ATOM 763 O O . GLU A 1 106 ? 140.614 150.241 23.532 1.00 85.03 349 GLU A O 1
ATOM 769 N N . GLU A 1 107 ? 141.062 149.051 21.67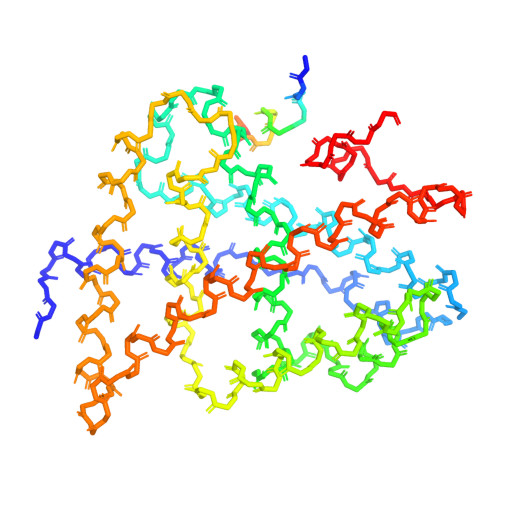8 1.00 85.00 350 GLU A N 1
ATOM 770 C CA . GLU A 1 107 ? 142.511 149.286 21.729 1.00 84.70 350 GLU A CA 1
ATOM 771 C C . GLU A 1 107 ? 142.855 150.748 21.510 1.00 84.33 350 GLU A C 1
ATOM 772 O O . GLU A 1 107 ? 143.808 151.259 22.095 1.00 84.26 350 GLU A O 1
ATOM 778 N N . ARG A 1 108 ? 142.082 151.406 20.654 1.00 83.92 351 ARG A N 1
ATOM 779 C CA . ARG A 1 108 ? 142.259 152.828 20.393 1.00 83.73 351 ARG A CA 1
ATOM 780 C C . ARG A 1 108 ? 141.865 153.672 21.590 1.00 83.20 351 ARG A C 1
ATOM 781 O O . ARG A 1 108 ? 142.577 154.597 21.958 1.00 83.14 351 ARG A O 1
ATOM 789 N N . ILE A 1 109 ? 140.730 153.341 22.191 1.00 82.74 352 ILE A N 1
ATOM 790 C CA . ILE A 1 109 ? 140.279 153.993 23.414 1.00 82.54 352 ILE A CA 1
ATOM 791 C C . ILE A 1 109 ? 141.326 153.864 24.520 1.00 82.29 352 ILE A C 1
ATOM 792 O O . ILE A 1 109 ? 141.663 154.848 25.178 1.00 82.37 352 ILE A O 1
ATOM 797 N N . ARG A 1 110 ? 141.844 152.654 24.703 1.00 82.09 353 ARG A N 1
ATOM 798 C CA . ARG A 1 110 ? 142.845 152.375 25.736 1.00 81.94 353 ARG A CA 1
ATOM 799 C C . ARG A 1 110 ? 144.107 153.233 25.572 1.00 81.88 353 ARG A C 1
ATOM 800 O O . ARG A 1 110 ? 144.682 153.697 26.558 1.00 81.93 353 ARG A O 1
ATOM 808 N N . ASN A 1 111 ? 144.522 153.447 24.327 1.00 81.79 354 ASN A N 1
ATOM 809 C CA . ASN A 1 111 ? 145.713 154.238 24.024 1.00 81.78 354 ASN A CA 1
ATOM 810 C C . ASN A 1 111 ? 145.353 155.576 23.370 1.00 81.74 354 ASN A C 1
ATOM 811 O O . ASN A 1 111 ? 145.602 155.784 22.181 1.00 81.73 354 ASN A O 1
ATOM 816 N N . SER A 1 112 ? 144.753 156.474 24.151 1.00 81.65 355 SER A N 1
ATOM 817 C CA . SER A 1 112 ? 144.414 157.825 23.683 1.00 81.53 355 SER A CA 1
ATOM 818 C C . SER A 1 112 ? 144.926 158.926 24.614 1.00 81.40 355 SER A C 1
ATOM 819 O O . SER A 1 112 ? 144.522 160.077 24.497 1.00 81.37 355 SER A O 1
ATOM 822 N N . GLY A 1 113 ? 145.828 158.582 25.522 1.00 81.35 356 GLY A N 1
ATOM 823 C CA . GLY A 1 113 ? 146.279 159.528 26.520 1.00 81.56 356 GLY A CA 1
ATOM 824 C C . GLY A 1 113 ? 145.193 159.863 27.522 1.00 81.64 356 GLY A C 1
ATOM 825 O O . GLY A 1 113 ? 145.232 160.924 28.150 1.00 81.72 356 GLY A O 1
ATOM 826 N N . ILE A 1 114 ? 144.224 158.962 27.673 1.00 81.76 357 ILE A N 1
ATOM 827 C CA . ILE A 1 114 ? 143.159 159.129 28.661 1.00 81.99 357 ILE A CA 1
ATOM 828 C C . ILE A 1 114 ? 143.485 158.287 29.906 1.00 82.23 357 ILE A C 1
ATOM 829 O O . ILE A 1 114 ? 143.980 157.156 29.802 1.00 82.23 357 ILE A O 1
ATOM 834 N N . SER A 1 115 ? 143.198 158.863 31.073 1.00 82.40 358 SER A N 1
ATOM 835 C CA . SER A 1 115 ? 143.472 158.246 32.373 1.00 82.51 358 SER A CA 1
ATOM 836 C C . SER A 1 115 ? 142.814 156.870 32.524 1.00 82.68 358 SER A C 1
ATOM 837 O O . SER A 1 115 ? 141.697 156.655 32.053 1.00 82.79 358 SER A O 1
ATOM 840 N N . ASP A 1 116 ? 143.510 155.949 33.190 1.00 82.76 359 ASP A N 1
ATOM 841 C CA . ASP A 1 116 ? 142.946 154.633 33.506 1.00 82.76 359 ASP A CA 1
ATOM 842 C C . ASP A 1 116 ? 141.928 154.776 34.623 1.00 82.75 359 ASP A C 1
ATOM 843 O O . ASP A 1 116 ? 140.941 154.044 34.659 1.00 82.78 359 ASP A O 1
ATOM 848 N N . GLU A 1 117 ? 142.169 155.732 35.523 1.00 82.63 360 GLU A N 1
ATOM 849 C CA . GLU A 1 117 ? 141.182 156.117 36.534 1.00 82.62 360 GLU A CA 1
ATOM 850 C C . GLU A 1 117 ? 139.787 156.152 35.913 1.00 82.39 360 GLU A C 1
ATOM 851 O O . GLU A 1 117 ? 138.808 155.828 36.574 1.00 82.58 360 GLU A O 1
ATOM 857 N N . TYR A 1 118 ? 139.717 156.567 34.645 1.00 81.98 361 TYR A N 1
ATOM 858 C CA . TYR A 1 118 ? 138.460 156.788 33.925 1.00 81.72 361 TYR A CA 1
ATOM 859 C C . TYR A 1 118 ? 138.159 155.644 32.961 1.00 81.32 361 TYR A C 1
ATOM 860 O O . TYR A 1 118 ? 137.030 155.160 32.903 1.00 81.14 361 TYR A O 1
ATOM 869 N N . ILE A 1 119 ? 139.177 155.213 32.219 1.00 80.99 362 ILE A N 1
ATOM 870 C CA . ILE A 1 119 ? 139.050 154.104 31.268 1.00 80.87 362 ILE A CA 1
ATOM 871 C C . ILE A 1 119 ? 138.694 152.780 31.949 1.00 80.57 362 ILE A C 1
ATOM 872 O O . ILE A 1 119 ? 137.832 152.046 31.475 1.00 80.46 362 ILE A O 1
ATOM 877 N N . THR A 1 120 ? 139.364 152.475 33.053 1.00 80.38 363 THR A N 1
ATOM 878 C CA . THR A 1 120 ? 139.095 151.243 33.797 1.00 80.21 363 THR A CA 1
ATOM 879 C C . THR A 1 120 ? 137.595 151.063 34.154 1.00 79.93 363 THR A C 1
ATOM 880 O O . THR A 1 120 ? 136.968 150.103 33.687 1.00 79.98 363 THR A O 1
ATOM 884 N N . PRO A 1 121 ? 137.016 151.979 34.964 1.00 79.48 364 PRO A N 1
ATOM 885 C CA . PRO A 1 121 ? 135.570 151.938 35.249 1.00 79.17 364 PRO A CA 1
ATOM 886 C C . PRO A 1 121 ? 134.645 151.933 34.028 1.00 78.78 364 PRO A C 1
ATOM 887 O O . PRO A 1 121 ? 133.549 151.374 34.092 1.00 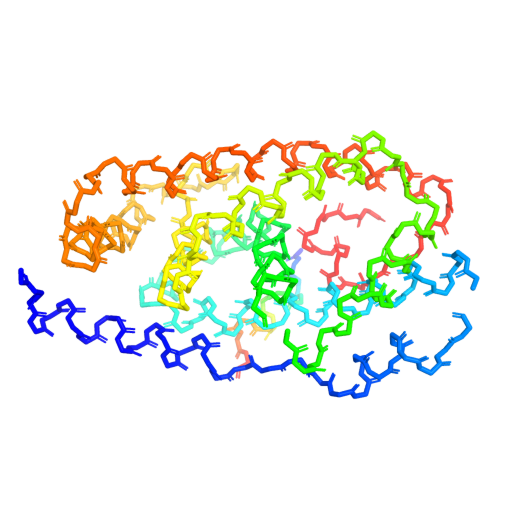78.73 364 PRO A O 1
ATOM 891 N N . MET A 1 122 ? 135.075 152.568 32.942 1.00 78.29 365 MET A N 1
ATOM 892 C CA . MET A 1 122 ? 134.270 152.654 31.729 1.00 78.02 365 MET A CA 1
ATOM 893 C C . MET A 1 122 ? 133.945 151.270 31.180 1.00 77.66 365 MET A C 1
ATOM 894 O O . MET A 1 122 ? 132.813 151.000 30.779 1.00 77.38 365 MET A O 1
ATOM 899 N N . PHE A 1 123 ? 134.947 150.399 31.162 1.00 77.38 366 PHE A N 1
ATOM 900 C CA . PHE A 1 123 ? 134.782 149.065 30.599 1.00 77.23 366 PHE A CA 1
ATOM 901 C C . PHE A 1 123 ? 134.136 148.114 31.603 1.00 77.11 366 PHE A C 1
ATOM 902 O O . PHE A 1 123 ? 133.376 147.222 31.220 1.00 76.87 366 PHE A O 1
ATOM 910 N N . SER A 1 124 ? 134.417 148.330 32.885 1.00 77.25 367 SER A N 1
ATOM 911 C CA . SER A 1 124 ? 133.673 147.678 33.967 1.00 77.46 367 SER A CA 1
ATOM 912 C C . SER A 1 124 ? 132.161 147.912 33.826 1.00 77.55 367 SER A C 1
ATOM 913 O O . SER A 1 124 ? 131.355 147.013 34.090 1.00 77.32 367 SER A O 1
ATOM 916 N N . PHE A 1 125 ? 131.799 149.128 33.411 1.00 77.63 368 PHE A N 1
ATOM 917 C CA . PHE A 1 125 ? 130.410 149.507 33.144 1.00 77.74 368 PHE A CA 1
ATOM 918 C C . PHE A 1 125 ? 129.874 148.806 31.892 1.00 77.95 368 PHE A C 1
ATOM 919 O O . PHE A 1 125 ? 128.765 148.269 31.905 1.00 77.84 368 PHE A O 1
ATOM 927 N N . TYR A 1 126 ? 130.666 148.812 30.822 1.00 78.39 369 TYR A N 1
ATOM 928 C CA . TYR A 1 126 ? 130.263 148.196 29.557 1.00 78.68 369 TYR A CA 1
ATOM 929 C C . TYR A 1 126 ? 129.969 146.720 29.710 1.00 78.92 369 TYR A C 1
ATOM 930 O O . TYR A 1 126 ? 129.009 146.218 29.122 1.00 78.85 369 TYR A O 1
ATOM 939 N N . LYS A 1 127 ? 130.814 146.019 30.468 1.00 79.24 370 LYS A N 1
ATOM 940 C CA . LYS A 1 127 ? 130.603 144.592 30.714 1.00 79.40 370 LYS A CA 1
ATOM 941 C C . LYS A 1 127 ? 129.257 144.426 31.397 1.00 79.66 370 LYS A C 1
ATOM 942 O O . LYS A 1 127 ? 128.342 143.806 30.845 1.00 79.70 370 LYS A O 1
ATOM 944 N N . SER A 1 128 ? 129.127 145.043 32.568 1.00 79.83 371 SER A N 1
ATOM 945 C CA . SER A 1 128 ? 127.938 144.890 33.392 1.00 79.98 371 SER A CA 1
ATOM 946 C C . SER A 1 128 ? 126.647 145.204 32.630 1.00 80.12 371 SER A C 1
ATOM 947 O O . SER A 1 128 ? 125.670 144.472 32.743 1.00 80.43 371 SER A O 1
ATOM 950 N N . ILE A 1 129 ? 126.637 146.275 31.847 1.00 80.25 372 ILE A N 1
ATOM 951 C CA . ILE A 1 129 ? 125.447 146.612 31.058 1.00 80.44 372 ILE A CA 1
ATOM 952 C C . ILE A 1 129 ? 125.226 145.617 29.898 1.00 80.69 372 ILE A C 1
ATOM 953 O O . ILE A 1 129 ? 124.097 145.453 29.408 1.00 80.73 372 ILE A O 1
ATOM 958 N N . GLY A 1 130 ? 126.306 144.967 29.460 1.00 80.87 373 GLY A N 1
ATOM 959 C CA . GLY A 1 130 ? 126.217 143.908 28.456 1.00 81.03 373 GLY A CA 1
ATOM 960 C C . GLY A 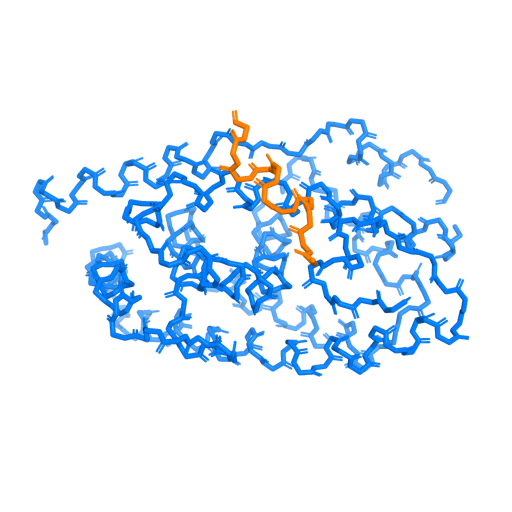1 130 ? 125.663 142.635 29.070 1.00 81.27 373 GLY A C 1
ATOM 961 O O . GLY A 1 130 ? 124.838 141.945 28.459 1.00 81.28 373 GLY A O 1
ATOM 962 N N . GLU A 1 131 ? 126.117 142.340 30.290 1.00 81.36 374 GLU A N 1
ATOM 963 C CA . GLU A 1 131 ? 125.639 141.192 31.064 1.00 81.44 374 GLU A CA 1
ATOM 964 C C . GLU A 1 131 ? 124.127 141.228 31.256 1.00 81.36 374 GLU A C 1
ATOM 965 O O . GLU A 1 131 ? 123.467 140.190 31.219 1.00 81.77 374 GLU A O 1
ATOM 971 N N . LEU A 1 132 ? 123.569 142.418 31.433 1.00 81.14 375 LEU A N 1
ATOM 972 C CA . LEU A 1 132 ? 122.125 142.561 31.499 1.00 81.08 375 LEU A CA 1
ATOM 973 C C . LEU A 1 132 ? 121.428 142.029 30.251 1.00 80.94 375 LEU A C 1
ATOM 974 O O . LEU A 1 132 ? 120.203 141.991 30.215 1.00 80.97 375 LEU A O 1
ATOM 979 N N . LYS A 1 133 ? 122.191 141.630 29.232 1.00 80.92 376 LYS A N 1
ATOM 980 C CA . LYS A 1 133 ? 121.620 141.079 28.004 1.00 81.05 376 LYS A CA 1
ATOM 981 C C . LYS A 1 133 ? 120.477 141.983 27.546 1.00 81.02 376 LYS A C 1
ATOM 982 O O . LYS A 1 133 ? 119.326 141.567 27.431 1.00 81.01 376 LYS A O 1
ATOM 984 N N . MET A 1 134 ? 120.827 143.236 27.294 1.00 81.06 377 MET A N 1
ATOM 985 C CA . MET A 1 134 ? 119.856 144.298 27.108 1.00 81.01 377 MET A CA 1
ATOM 986 C C . MET A 1 134 ? 119.348 144.344 25.664 1.00 80.72 377 MET A C 1
ATOM 987 O O . MET A 1 134 ? 120.118 144.191 24.724 1.00 80.58 377 MET A O 1
ATOM 992 N N . THR A 1 135 ? 118.043 144.554 25.511 1.00 80.48 378 THR A N 1
ATOM 993 C CA . THR A 1 135 ? 117.385 144.590 24.206 1.00 80.37 378 THR A CA 1
ATOM 994 C C . THR A 1 135 ? 117.552 145.951 23.536 1.00 80.29 378 THR A C 1
ATOM 995 O O . THR A 1 135 ? 117.697 146.963 24.215 1.00 80.46 378 THR A O 1
ATOM 999 N N . GLN A 1 136 ? 117.490 145.982 22.208 1.00 80.11 379 GLN A N 1
ATOM 1000 C CA . GLN A 1 136 ? 117.512 147.250 21.474 1.00 79.94 379 GLN A CA 1
ATOM 1001 C C . GLN A 1 136 ? 116.345 148.195 21.846 1.00 79.79 379 GLN A C 1
ATOM 1002 O O . GLN A 1 136 ? 116.415 149.401 21.591 1.00 79.94 379 GLN A O 1
ATOM 1008 N N . GLU A 1 137 ? 115.270 147.649 22.417 1.00 79.38 380 GLU A N 1
ATOM 1009 C CA . GLU A 1 137 ? 114.198 148.471 22.987 1.00 78.94 380 GLU A CA 1
ATOM 1010 C C . GLU A 1 137 ? 114.688 149.085 24.298 1.00 78.43 380 GLU A C 1
ATOM 1011 O O . GLU A 1 137 ? 114.498 150.274 24.559 1.00 78.35 380 GLU A O 1
ATOM 1017 N N . GLU A 1 138 ? 115.346 148.260 25.103 1.00 77.77 381 GLU A N 1
ATOM 1018 C CA . GLU A 1 138 ? 115.839 148.668 26.410 1.00 77.33 381 GLU A CA 1
ATOM 1019 C C . GLU A 1 138 ? 116.985 149.681 26.316 1.00 76.72 381 GLU A C 1
ATOM 1020 O O . GLU A 1 138 ? 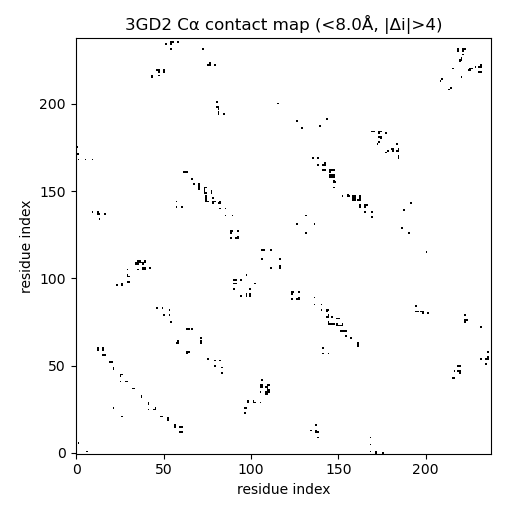117.130 150.530 27.196 1.00 76.62 381 GLU A O 1
ATOM 1026 N N . TYR A 1 139 ? 117.786 149.595 25.253 1.00 75.94 382 TYR A N 1
ATOM 1027 C CA . TYR A 1 139 ? 118.791 150.622 24.960 1.00 75.28 382 TYR A CA 1
ATOM 1028 C C . TYR A 1 139 ? 118.106 151.914 24.514 1.00 74.61 382 TYR A C 1
ATOM 1029 O O . TYR A 1 139 ? 118.472 153.008 24.946 1.00 74.43 382 TYR A O 1
ATOM 1038 N N . ALA A 1 140 ? 117.100 151.777 23.661 1.00 73.88 383 ALA A N 1
ATOM 1039 C CA . ALA A 1 140 ? 116.464 152.927 23.034 1.00 73.54 383 ALA A CA 1
ATOM 1040 C C . ALA A 1 140 ? 115.555 153.708 23.980 1.00 73.11 383 ALA A C 1
ATOM 1041 O O . ALA A 1 140 ? 115.457 154.935 23.884 1.00 73.04 383 ALA A O 1
ATOM 1043 N N . LEU A 1 141 ? 114.874 152.998 24.874 1.00 72.63 384 LEU A N 1
ATOM 1044 C CA . LEU A 1 141 ? 113.992 153.640 25.850 1.00 72.06 384 LEU A CA 1
ATOM 1045 C C . LEU A 1 141 ? 114.803 154.289 26.975 1.00 71.51 384 LEU A C 1
ATOM 1046 O O . LEU A 1 141 ? 114.505 155.416 27.365 1.00 71.55 384 LEU A O 1
ATOM 1048 N N . LEU A 1 142 ? 115.826 153.591 27.479 1.00 70.72 385 LEU A N 1
ATOM 1049 C CA . LEU A 1 142 ? 116.715 154.155 28.511 1.00 70.35 385 LEU A CA 1
ATOM 1050 C C . LEU A 1 142 ? 117.404 155.440 28.075 1.00 69.71 385 LEU A C 1
ATOM 1051 O O . LEU A 1 142 ? 117.646 156.324 28.888 1.00 69.57 385 LEU A O 1
ATOM 1056 N N . THR A 1 143 ? 117.750 155.517 26.798 1.00 69.13 386 THR A N 1
ATOM 1057 C CA . THR A 1 143 ? 118.377 156.705 26.243 1.00 68.81 386 THR A CA 1
ATOM 1058 C C . THR A 1 143 ? 117.434 157.900 26.341 1.00 68.39 386 THR A C 1
ATOM 1059 O O . THR A 1 143 ? 117.806 158.957 26.847 1.00 68.21 386 THR A O 1
ATOM 1063 N N . ALA A 1 144 ? 116.209 157.719 25.868 1.00 68.14 387 ALA A N 1
ATOM 1064 C CA . ALA A 1 144 ? 115.212 158.776 25.919 1.00 68.20 387 ALA A CA 1
ATOM 1065 C C . ALA A 1 144 ? 114.980 159.209 27.356 1.00 67.98 387 ALA A C 1
ATOM 1066 O O . ALA A 1 144 ? 114.962 160.397 27.668 1.00 67.84 387 ALA A O 1
ATOM 1068 N N . ILE A 1 145 ? 114.812 158.223 28.225 1.00 68.01 388 ILE A N 1
ATOM 1069 C CA . ILE A 1 145 ? 114.622 158.462 29.649 1.00 68.04 388 ILE A CA 1
ATOM 1070 C C . ILE A 1 145 ? 115.742 159.343 30.196 1.00 68.01 388 ILE A C 1
ATOM 1071 O O . ILE A 1 145 ? 115.477 160.345 30.855 1.00 68.18 388 ILE A O 1
ATOM 1076 N N . VAL A 1 146 ? 116.983 158.959 29.907 1.00 67.91 389 VAL A N 1
ATOM 1077 C CA . VAL A 1 146 ? 118.161 159.739 30.280 1.00 67.80 389 VAL A CA 1
ATOM 1078 C C . VAL A 1 146 ? 118.097 161.156 29.712 1.00 67.79 389 VAL A C 1
ATOM 1079 O O . VAL A 1 146 ? 118.250 162.134 30.445 1.00 67.71 389 VAL A O 1
ATOM 1083 N N . ILE A 1 147 ? 117.867 161.268 28.409 1.00 67.76 390 ILE A N 1
ATOM 1084 C CA . ILE A 1 147 ? 117.798 162.579 27.778 1.00 67.79 390 ILE A CA 1
ATOM 1085 C C . ILE A 1 147 ? 116.804 163.438 28.545 1.00 67.75 390 ILE A C 1
ATOM 1086 O O . ILE A 1 147 ? 117.130 164.554 28.946 1.00 67.69 390 ILE A O 1
ATOM 1091 N N . LEU A 1 148 ? 115.609 162.890 28.767 1.00 67.90 391 LEU A N 1
ATOM 1092 C CA . LEU A 1 148 ? 114.522 163.595 29.453 1.00 68.08 391 LEU A CA 1
ATOM 1093 C C . LEU A 1 148 ? 114.550 163.345 30.957 1.00 68.32 391 LEU A C 1
ATOM 1094 O O . LEU A 1 148 ? 113.534 162.980 31.538 1.00 68.35 391 LEU A O 1
ATOM 1099 N N . SER A 1 149 ? 115.712 163.527 31.581 1.00 68.71 392 SER A N 1
ATOM 1100 C CA . SER A 1 149 ? 115.820 163.501 33.038 1.00 68.96 392 SER A CA 1
ATOM 1101 C C . SER A 1 149 ? 115.550 164.911 33.588 1.00 69.35 392 SER A C 1
ATOM 1102 O O . SER A 1 149 ? 116.317 165.830 33.313 1.00 69.03 392 SER A O 1
ATOM 1105 N N . PRO A 1 150 ? 114.448 165.085 34.354 1.00 70.00 393 PRO A N 1
ATOM 1106 C CA . PRO A 1 150 ? 114.040 166.382 34.907 1.00 70.22 393 PRO A CA 1
ATOM 1107 C C . PRO A 1 150 ? 115.062 167.000 35.843 1.00 70.60 393 PRO A C 1
ATOM 1108 O O . PRO A 1 150 ? 115.182 168.218 35.903 1.00 70.66 393 PRO A O 1
ATOM 1112 N N . ASP A 1 151 ? 115.790 166.161 36.570 1.00 71.12 394 ASP A N 1
ATOM 1113 C CA . ASP A 1 151 ? 116.724 166.634 37.594 1.00 71.52 394 ASP A CA 1
ATOM 1114 C C . ASP A 1 151 ? 118.101 166.999 37.040 1.00 71.71 394 ASP A C 1
ATOM 1115 O O . ASP A 1 151 ? 119.124 166.643 37.621 1.00 71.63 394 ASP A O 1
ATOM 1120 N N . ARG A 1 152 ? 118.124 167.708 35.915 1.00 72.09 395 ARG A N 1
ATOM 1121 C CA . ARG A 1 152 ? 119.366 168.244 35.379 1.00 72.37 395 ARG A CA 1
ATOM 1122 C C . ARG A 1 152 ? 119.596 169.603 36.005 1.00 72.72 395 ARG A C 1
ATOM 1123 O O . ARG A 1 152 ? 118.661 170.231 36.508 1.00 72.93 395 ARG A O 1
ATOM 1131 N N . GLN A 1 153 ? 120.843 170.053 35.969 1.00 73.08 396 GLN A N 1
ATOM 1132 C CA . GLN A 1 153 ? 121.195 171.373 36.464 1.00 73.36 396 GLN A CA 1
ATOM 1133 C C . GLN A 1 153 ? 120.658 172.448 35.517 1.00 73.70 396 GLN A C 1
ATOM 1134 O O . GLN A 1 153 ? 120.643 172.253 34.298 1.00 73.71 396 GLN A O 1
ATOM 1140 N N . TYR A 1 154 ? 120.216 173.569 36.096 1.00 74.06 397 TYR A N 1
ATOM 1141 C CA . TYR A 1 154 ? 119.668 174.725 35.352 1.00 74.17 397 TYR A CA 1
ATOM 1142 C C . TYR A 1 154 ? 118.339 174.466 34.624 1.00 74.12 397 TYR A C 1
ATOM 1143 O O . TYR A 1 154 ? 118.016 175.170 33.668 1.00 74.04 397 TYR A O 1
ATOM 1152 N N . ILE A 1 155 ? 117.571 173.477 35.068 1.00 74.07 398 ILE A N 1
ATOM 1153 C CA . ILE A 1 155 ? 116.251 173.236 34.495 1.00 74.24 398 ILE A CA 1
ATOM 1154 C C . ILE A 1 155 ? 115.244 174.147 35.182 1.00 74.52 398 ILE A C 1
ATOM 1155 O O . ILE A 1 155 ? 115.104 174.112 36.403 1.00 74.99 398 ILE A O 1
ATOM 1160 N N . LYS A 1 156 ? 114.539 174.957 34.399 1.00 74.62 399 LYS A N 1
ATOM 1161 C CA . LYS A 1 156 ? 113.581 175.912 34.949 1.00 74.53 399 LYS A CA 1
ATOM 1162 C C . LYS A 1 156 ? 112.299 175.207 35.390 1.00 74.59 399 LYS A C 1
ATOM 1163 O O . LYS A 1 156 ? 111.870 175.353 36.529 1.00 74.65 399 LYS A O 1
ATOM 1165 N N . ASP A 1 157 ? 111.712 174.430 34.486 1.00 74.72 400 ASP A N 1
ATOM 1166 C CA . ASP A 1 157 ? 110.392 173.840 34.673 1.00 74.90 400 ASP A CA 1
ATOM 1167 C C . ASP A 1 157 ? 110.526 172.314 34.721 1.00 75.14 400 ASP A C 1
ATOM 1168 O O . ASP A 1 157 ? 110.227 171.610 33.746 1.00 74.98 400 ASP A O 1
ATOM 1173 N N . ARG A 1 158 ? 110.987 171.813 35.867 1.00 75.47 401 ARG A N 1
ATOM 1174 C CA . ARG A 1 158 ? 111.254 170.385 36.048 1.00 75.77 401 ARG A CA 1
ATOM 1175 C C . ARG A 1 158 ? 109.991 169.534 35.942 1.00 75.77 401 ARG A C 1
ATOM 1176 O O . ARG A 1 158 ? 110.046 168.391 35.500 1.00 75.62 401 ARG A O 1
ATOM 1184 N N . GLU A 1 159 ? 108.859 170.094 36.361 1.00 76.06 402 GLU A N 1
ATOM 1185 C CA . GLU A 1 159 ? 107.576 169.385 36.331 1.00 76.16 402 GLU A CA 1
ATOM 1186 C C . GLU A 1 159 ? 107.218 168.930 34.913 1.00 76.23 402 GLU A C 1
ATOM 1187 O O . GLU A 1 159 ? 106.828 167.777 34.701 1.00 75.92 402 GLU A O 1
ATOM 1189 N N . ALA A 1 160 ? 107.380 169.843 33.953 1.00 76.36 403 ALA A N 1
ATOM 1190 C CA . ALA A 1 160 ? 107.060 169.587 32.543 1.00 76.45 403 ALA A CA 1
ATOM 1191 C C . ALA A 1 160 ? 107.881 168.452 31.908 1.00 76.52 403 ALA A C 1
ATOM 1192 O O . ALA A 1 160 ? 107.421 167.813 30.953 1.00 76.33 403 ALA A O 1
ATOM 1194 N N . VAL A 1 161 ? 109.088 168.217 32.427 1.00 76.63 404 VAL A N 1
ATOM 1195 C CA . VAL A 1 161 ? 109.939 167.135 31.938 1.00 76.83 404 VAL A CA 1
ATOM 1196 C C . VAL A 1 161 ? 109.424 165.805 32.480 1.00 77.20 404 VAL A C 1
ATOM 1197 O O . VAL A 1 161 ? 109.359 164.814 31.740 1.00 77.33 404 VAL A O 1
ATOM 1201 N N . GLU A 1 162 ? 109.059 165.789 33.765 1.00 77.50 405 GLU A N 1
ATOM 1202 C CA . GLU A 1 162 ? 108.593 164.565 34.430 1.00 77.72 405 GLU A CA 1
ATOM 1203 C C . GLU A 1 162 ? 107.385 163.987 33.705 1.00 77.77 405 GLU A C 1
ATOM 1204 O O . GLU A 1 162 ? 107.279 162.769 33.542 1.00 77.50 405 GLU A O 1
ATOM 1210 N N . LYS A 1 163 ? 106.495 164.875 33.257 1.00 78.00 406 LYS A N 1
ATOM 1211 C CA . LYS A 1 163 ? 105.299 164.485 32.512 1.00 78.22 406 LYS A CA 1
ATOM 1212 C C . LYS A 1 163 ? 105.652 163.782 31.201 1.00 78.52 406 LYS A C 1
ATOM 1213 O O . LYS A 1 163 ? 104.901 162.922 30.729 1.00 78.63 406 LYS A O 1
ATOM 1215 N N . LEU A 1 164 ? 106.793 164.144 30.617 1.00 78.79 407 LEU A N 1
ATOM 1216 C CA . LEU A 1 164 ? 107.289 163.472 29.417 1.00 78.95 407 LEU A CA 1
ATOM 1217 C C . LEU A 1 164 ? 108.100 162.198 29.731 1.00 79.23 407 LEU A C 1
ATOM 1218 O O . LEU A 1 164 ? 108.014 161.218 28.987 1.00 79.20 407 LEU A O 1
ATOM 1223 N N . GLN A 1 165 ? 108.864 162.199 30.825 1.00 79.58 408 GLN A N 1
ATOM 1224 C CA . GLN A 1 165 ? 109.707 161.045 31.170 1.00 79.78 408 GLN A CA 1
ATOM 1225 C C . GLN A 1 165 ? 108.922 159.839 31.679 1.00 80.14 408 GLN A C 1
ATOM 1226 O O . GLN A 1 165 ? 109.151 158.724 31.214 1.00 80.25 408 GLN A O 1
ATOM 1232 N N . GLU A 1 166 ? 108.018 160.062 32.637 1.00 80.54 409 GLU A N 1
ATOM 1233 C CA . GLU A 1 166 ? 107.357 158.963 33.376 1.00 80.68 409 GLU A CA 1
ATOM 1234 C C . GLU A 1 166 ? 106.675 157.928 32.481 1.00 80.88 409 GLU A C 1
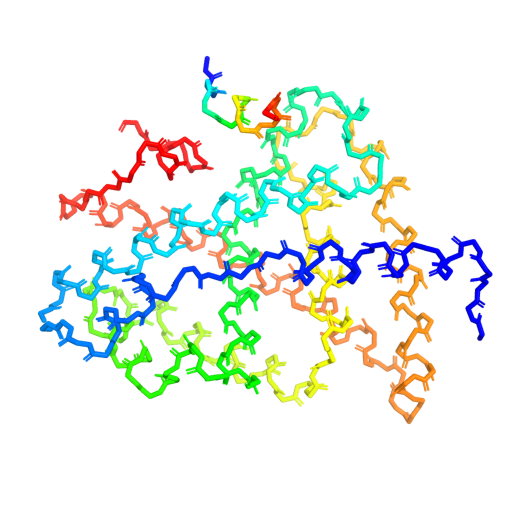ATOM 1235 O O . GLU A 1 166 ? 106.847 156.729 32.704 1.00 80.74 409 GLU A O 1
ATOM 1237 N N . PRO A 1 167 ? 105.910 158.379 31.464 1.00 81.27 410 PRO A N 1
ATOM 1238 C CA . PRO A 1 167 ? 105.324 157.427 30.512 1.00 81.61 410 PRO A CA 1
ATOM 1239 C C . PRO A 1 167 ? 106.341 156.444 29.932 1.00 81.99 410 PRO A C 1
ATOM 1240 O O . PRO A 1 167 ? 106.019 155.276 29.747 1.00 82.10 410 PRO A O 1
ATOM 1244 N N . LEU A 1 168 ? 107.556 156.921 29.666 1.00 82.49 411 LEU A N 1
ATOM 1245 C CA . LEU A 1 168 ? 108.625 156.091 29.109 1.00 82.88 411 LEU A CA 1
ATOM 1246 C C . LEU A 1 168 ? 109.162 155.087 30.119 1.00 83.29 411 LEU A C 1
ATOM 1247 O O . LEU A 1 168 ? 109.629 154.015 29.740 1.00 83.28 411 LEU A O 1
ATOM 1252 N N . LEU A 1 169 ? 109.118 155.443 31.399 1.00 83.89 412 LEU A N 1
ATOM 1253 C CA . LEU A 1 169 ? 109.447 154.499 32.462 1.00 84.38 412 LEU A CA 1
ATOM 1254 C C . LEU A 1 169 ? 108.346 153.455 32.605 1.00 84.78 412 LEU A C 1
ATOM 1255 O O . LEU A 1 169 ? 108.628 152.264 32.750 1.00 84.66 412 LEU A O 1
ATOM 1260 N N . ASP A 1 170 ? 107.096 153.920 32.560 1.00 85.36 413 ASP A N 1
ATOM 1261 C CA . ASP A 1 170 ? 105.919 153.053 32.689 1.00 85.78 413 ASP A CA 1
ATOM 1262 C C . ASP A 1 170 ? 105.875 151.984 31.596 1.00 86.22 413 ASP A C 1
ATOM 1263 O O . ASP A 1 170 ? 105.485 150.845 31.859 1.00 86.54 413 ASP A O 1
ATOM 1268 N N . VAL A 1 171 ? 106.275 152.350 30.381 1.00 86.65 414 VAL A N 1
ATOM 1269 C CA . VAL A 1 171 ? 106.390 151.388 29.284 1.00 87.14 414 VAL A CA 1
ATOM 1270 C C . VAL A 1 171 ? 107.497 150.381 29.588 1.00 87.58 414 VAL A C 1
ATOM 1271 O O . VAL A 1 171 ? 107.322 149.177 29.417 1.00 87.62 414 VAL A O 1
ATOM 1275 N N . LEU A 1 172 ? 108.636 150.887 30.041 1.00 88.15 415 LEU A N 1
ATOM 1276 C CA . LEU A 1 172 ? 109.792 150.044 30.311 1.00 88.68 415 LEU A CA 1
ATOM 1277 C C . LEU A 1 172 ? 109.491 149.004 31.397 1.00 89.26 415 LEU A C 1
ATOM 1278 O O . LEU A 1 172 ? 109.874 147.841 31.264 1.00 89.18 415 LEU A O 1
ATOM 1283 N N . GLN A 1 173 ? 108.797 149.418 32.459 1.00 90.02 416 GLN A N 1
ATOM 1284 C CA . GLN A 1 173 ? 108.398 148.490 33.526 1.00 90.46 416 GLN A CA 1
ATOM 1285 C C . GLN A 1 173 ? 107.467 147.399 32.999 1.00 90.99 416 GLN A C 1
ATOM 1286 O O . GLN A 1 173 ? 107.501 146.263 33.488 1.00 91.17 416 GLN A O 1
ATOM 1292 N N . LYS A 1 174 ? 106.647 147.737 32.004 1.00 91.42 417 LYS A N 1
ATOM 1293 C CA . LYS A 1 174 ? 105.800 146.743 31.357 1.00 91.80 417 LYS A CA 1
ATOM 1294 C C . LYS A 1 174 ? 106.657 145.662 30.688 1.00 92.20 417 LYS A C 1
ATOM 1295 O O . LYS A 1 174 ? 106.443 144.472 30.922 1.00 92.30 417 LYS A O 1
ATOM 1297 N N . LEU A 1 175 ? 107.645 146.083 29.896 1.00 92.63 418 LEU A N 1
ATOM 1298 C CA . LEU A 1 175 ? 108.505 145.151 29.145 1.00 93.03 418 LEU A CA 1
ATOM 1299 C C . LEU A 1 175 ? 109.392 144.281 30.043 1.00 93.44 418 LEU A C 1
ATOM 1300 O O . LEU A 1 175 ? 109.721 143.147 29.692 1.00 93.41 418 LEU A O 1
ATOM 1305 N N . CYS A 1 176 ? 109.784 144.818 31.194 1.00 94.04 419 CYS A N 1
ATOM 1306 C CA . CYS A 1 176 ? 110.607 144.078 32.149 1.00 94.56 419 CYS A CA 1
ATOM 1307 C C . CYS A 1 176 ? 109.835 142.945 32.820 1.00 95.04 419 CYS A C 1
ATOM 1308 O O . CYS A 1 176 ? 110.434 142.015 33.356 1.00 94.99 419 CYS A O 1
ATOM 1311 N N . LYS A 1 177 ? 108.508 143.054 32.822 1.00 95.65 420 LYS A N 1
ATOM 1312 C CA . LYS A 1 177 ? 107.635 141.981 33.297 1.00 96.02 420 LYS A CA 1
ATOM 1313 C C . LYS A 1 177 ? 107.278 141.030 32.149 1.00 96.40 420 LYS A C 1
ATOM 1314 O O . LYS A 1 177 ? 107.204 139.813 32.350 1.00 96.39 420 LYS A O 1
ATOM 1320 N N . ILE A 1 178 ? 107.065 141.595 30.957 1.00 96.79 421 ILE A N 1
ATOM 1321 C CA . ILE A 1 178 ? 106.708 140.824 29.758 1.00 97.06 421 ILE A CA 1
ATOM 1322 C C . ILE A 1 178 ? 107.906 140.041 29.206 1.00 97.39 421 ILE A C 1
ATOM 1323 O O . ILE A 1 178 ? 107.887 138.809 29.165 1.00 97.46 421 ILE A O 1
ATOM 1328 N N . HIS A 1 179 ? 108.942 140.756 28.775 1.00 97.73 422 HIS A N 1
ATOM 1329 C CA . HIS A 1 179 ? 110.109 140.116 28.170 1.00 97.97 422 HIS A CA 1
ATOM 1330 C C . HIS A 1 179 ? 111.108 139.608 29.205 1.00 98.18 422 HIS A C 1
ATOM 1331 O O . HIS A 1 179 ? 112.111 138.994 28.840 1.00 98.22 422 HIS A O 1
ATOM 1338 N N . GLN A 1 180 ? 110.839 139.859 30.486 1.00 98.40 423 GLN A N 1
ATOM 1339 C CA . GLN A 1 180 ? 111.724 139.402 31.563 1.00 98.55 423 GLN A CA 1
ATOM 1340 C C . GLN A 1 180 ? 110.937 138.995 32.820 1.00 98.64 423 GLN A C 1
ATOM 1341 O O . GLN A 1 180 ? 111.151 139.548 33.908 1.00 98.65 423 GLN A O 1
ATOM 1347 N N . PRO A 1 181 ? 110.038 138.001 32.675 1.00 98.55 424 PRO A N 1
ATOM 1348 C CA . PRO A 1 181 ? 109.142 137.597 33.763 1.00 98.28 424 PRO A CA 1
ATOM 1349 C C . PRO A 1 181 ? 109.853 136.920 34.932 1.00 98.04 424 PRO A C 1
ATOM 1350 O O . PRO A 1 181 ? 109.523 137.202 36.084 1.00 98.03 424 PRO A O 1
ATOM 1354 N N . GLU A 1 182 ? 110.816 136.047 34.641 1.00 97.77 425 GLU A N 1
ATOM 1355 C CA . GLU A 1 182 ? 111.556 135.341 35.693 1.00 97.72 425 GLU A CA 1
ATOM 1356 C C . GLU A 1 182 ? 112.038 136.304 36.783 1.00 97.59 425 GLU A C 1
ATOM 1357 O O . GLU A 1 182 ? 111.650 136.174 37.941 1.00 97.55 425 GLU A O 1
ATOM 1359 N N . ASN A 1 183 ? 112.867 137.273 36.396 1.00 97.47 426 ASN A N 1
ATOM 1360 C CA . ASN A 1 183 ? 113.405 138.274 37.319 1.00 97.25 426 ASN A CA 1
ATOM 1361 C C . ASN A 1 183 ? 112.634 139.595 37.238 1.00 97.11 426 ASN A C 1
ATOM 1362 O O . ASN A 1 183 ? 112.720 140.298 36.228 1.00 97.12 426 ASN A O 1
ATOM 1367 N N . PRO A 1 184 ? 111.902 139.952 38.309 1.00 96.92 427 PRO A N 1
ATOM 1368 C CA . PRO A 1 184 ? 111.183 141.232 38.289 1.00 96.66 427 PRO A CA 1
ATOM 1369 C C . PRO A 1 184 ? 112.100 142.434 38.566 1.00 96.43 427 PRO A C 1
ATOM 1370 O O . PRO A 1 184 ? 111.790 143.556 38.135 1.00 96.42 427 PRO A O 1
ATOM 1374 N N . GLN A 1 185 ? 113.222 142.190 39.255 1.00 95.93 428 GLN A N 1
ATOM 1375 C CA . GLN A 1 185 ? 114.208 143.237 39.569 1.00 95.53 428 GLN A CA 1
ATOM 1376 C C . GLN A 1 185 ? 114.887 143.803 38.312 1.00 95.11 428 GLN A C 1
ATOM 1377 O O . GLN A 1 185 ? 115.506 144.865 38.370 1.00 95.04 428 GLN A O 1
ATOM 1383 N N . HIS A 1 186 ? 114.778 143.090 37.188 1.00 94.50 429 HIS A N 1
ATOM 1384 C CA . HIS A 1 186 ? 115.315 143.548 35.906 1.00 94.09 429 HIS A CA 1
ATOM 1385 C C . HIS A 1 186 ? 115.016 145.025 35.634 1.00 93.67 429 HIS A C 1
ATOM 1386 O O . HIS A 1 186 ? 115.912 145.758 35.220 1.00 93.75 429 HIS A O 1
ATOM 1393 N N . PHE A 1 187 ? 113.776 145.463 35.874 1.00 93.08 430 PHE A N 1
ATOM 1394 C CA . PHE A 1 187 ? 113.410 146.887 35.703 1.00 92.61 430 PHE A CA 1
ATOM 1395 C C . PHE A 1 187 ? 114.224 147.830 36.581 1.00 92.00 430 PHE A C 1
ATOM 1396 O O . PHE A 1 187 ? 114.482 148.961 36.189 1.00 91.81 430 PHE A O 1
ATOM 1404 N N . ALA A 1 188 ? 114.598 147.366 37.770 1.00 91.25 431 ALA A N 1
ATOM 1405 C CA . ALA A 1 188 ? 115.386 148.159 38.697 1.00 90.79 431 ALA A CA 1
ATOM 1406 C C . ALA A 1 188 ? 116.882 147.986 38.471 1.00 90.33 431 ALA A C 1
ATOM 1407 O O . ALA A 1 188 ? 117.676 148.775 38.978 1.00 90.38 431 ALA A O 1
ATOM 1409 N N . GLU A 1 189 ? 117.271 146.946 37.736 1.00 89.86 432 GLU A N 1
ATOM 1410 C CA . GLU A 1 189 ? 118.662 146.791 37.295 1.00 89.40 432 GLU A CA 1
ATOM 1411 C C . GLU A 1 189 ? 118.980 147.802 36.198 1.00 88.77 432 GLU A C 1
ATOM 1412 O O . GLU A 1 189 ? 120.089 148.333 36.141 1.00 88.61 432 GLU A O 1
ATOM 1418 N N . LEU A 1 190 ? 118.000 148.054 35.331 1.00 88.00 433 LEU A N 1
ATOM 1419 C CA . LEU A 1 190 ? 118.127 149.061 34.285 1.00 87.57 433 LEU A CA 1
ATOM 1420 C C . LEU A 1 190 ? 118.306 150.456 34.868 1.00 87.10 433 LEU A C 1
ATOM 1421 O O . LEU A 1 190 ? 119.126 151.225 34.382 1.00 87.19 433 LEU A O 1
ATOM 1426 N N . LEU A 1 191 ? 117.544 150.782 35.907 1.00 86.61 434 LEU A N 1
ATOM 1427 C CA . LEU A 1 191 ? 117.568 152.130 36.480 1.00 86.24 434 LEU A CA 1
ATOM 1428 C C . LEU A 1 191 ? 118.788 152.369 37.367 1.00 85.89 434 LEU A C 1
ATOM 1429 O O . LEU A 1 191 ? 119.114 153.517 37.686 1.00 85.98 434 LEU A O 1
ATOM 1434 N N . GLY A 1 192 ? 119.455 151.293 37.777 1.00 85.35 435 GLY A N 1
ATOM 1435 C CA . GLY A 1 192 ? 120.728 151.414 38.480 1.00 85.00 435 GLY A CA 1
ATOM 1436 C C . GLY A 1 192 ? 121.779 152.081 37.611 1.00 84.62 435 GLY A C 1
ATOM 1437 O O . GLY A 1 192 ? 122.640 152.804 38.112 1.00 84.53 435 GLY A O 1
ATOM 1438 N N . ARG A 1 193 ? 121.695 151.832 36.302 1.00 84.21 436 ARG A N 1
ATOM 1439 C CA . ARG A 1 193 ? 122.588 152.442 35.313 1.00 83.80 436 ARG A CA 1
ATOM 1440 C C . ARG A 1 193 ? 122.432 153.954 35.277 1.00 83.28 436 ARG A C 1
ATOM 1441 O O . ARG A 1 193 ? 123.419 154.685 35.310 1.00 83.33 436 ARG A O 1
ATOM 1449 N N . LEU A 1 194 ? 121.186 154.411 35.222 1.00 82.54 437 LEU A N 1
ATOM 1450 C CA . LEU A 1 194 ? 120.873 155.838 35.226 1.00 81.97 437 LEU A CA 1
ATOM 1451 C C . LEU A 1 194 ? 121.722 156.599 36.246 1.00 81.27 437 LEU A C 1
ATOM 1452 O O . LEU A 1 194 ? 122.140 157.731 35.989 1.00 81.22 437 LEU A O 1
ATOM 1457 N N . THR A 1 195 ? 121.978 155.962 37.389 1.00 80.51 438 THR A N 1
ATOM 1458 C CA . THR A 1 195 ? 122.779 156.548 38.469 1.00 80.07 438 THR A CA 1
ATOM 1459 C C . THR A 1 195 ? 124.288 156.323 38.274 1.00 79.51 438 THR A C 1
ATOM 1460 O O . THR A 1 195 ? 125.085 157.203 38.587 1.00 79.50 438 THR A O 1
ATOM 1464 N N . GLU A 1 196 ? 124.679 155.153 37.771 1.00 78.81 439 GLU A N 1
ATOM 1465 C CA . GLU A 1 196 ? 126.083 154.889 37.430 1.00 78.49 439 GLU A CA 1
ATOM 1466 C C . GLU A 1 196 ? 126.556 155.772 36.275 1.00 77.86 439 GLU A C 1
ATOM 1467 O O . GLU A 1 196 ? 127.684 156.267 36.272 1.00 77.67 439 GLU A O 1
ATOM 1473 N N . LEU A 1 197 ? 125.690 155.926 35.278 1.00 77.22 440 LEU A N 1
ATOM 1474 C CA . LEU A 1 197 ? 125.908 156.858 34.184 1.00 76.79 440 LEU A CA 1
ATOM 1475 C C . LEU A 1 197 ? 126.087 158.281 34.692 1.00 76.39 440 LEU A C 1
ATOM 1476 O O . LEU A 1 197 ? 126.798 159.072 34.084 1.00 76.58 440 LEU A O 1
ATOM 1481 N N . ARG A 1 198 ? 125.430 158.610 35.796 1.00 75.87 441 ARG A N 1
ATOM 1482 C CA . ARG A 1 198 ? 125.585 159.923 36.412 1.00 75.44 441 ARG A CA 1
ATOM 1483 C C . ARG A 1 198 ? 126.944 160.123 37.059 1.00 74.85 441 ARG A C 1
ATOM 1484 O O . ARG A 1 198 ? 127.441 161.242 37.094 1.00 74.92 441 ARG A O 1
ATOM 1492 N N . THR A 1 199 ? 127.544 159.054 37.575 1.00 74.25 442 THR A N 1
ATOM 1493 C CA . THR A 1 199 ? 128.887 159.145 38.167 1.00 73.93 442 THR A CA 1
ATOM 1494 C C . THR A 1 199 ? 129.924 159.528 37.111 1.00 73.55 442 THR A C 1
ATOM 1495 O O . THR A 1 199 ? 130.880 160.260 37.397 1.00 73.36 442 THR A O 1
ATOM 1499 N N . PHE A 1 200 ? 129.712 159.042 35.890 1.00 73.11 443 PHE A N 1
ATOM 1500 C CA . PHE A 1 200 ? 130.604 159.340 34.777 1.00 72.83 443 PHE A CA 1
ATOM 1501 C C . PHE A 1 200 ? 130.551 160.796 34.290 1.00 72.56 443 PHE A C 1
ATOM 1502 O O . PHE A 1 200 ? 131.574 161.323 33.835 1.00 72.57 443 PHE A O 1
ATOM 1510 N N . ASN A 1 201 ? 129.379 161.433 34.374 1.00 72.01 444 ASN A N 1
ATOM 1511 C CA . ASN A 1 201 ? 129.274 162.888 34.181 1.00 71.57 444 ASN A CA 1
ATOM 1512 C C . ASN A 1 201 ? 130.233 163.637 35.098 1.00 71.24 444 ASN A C 1
ATOM 1513 O O . ASN A 1 201 ? 131.078 164.414 34.640 1.00 70.91 444 ASN A O 1
ATOM 1518 N N . HIS A 1 202 ? 130.092 163.388 36.396 1.00 71.11 445 HIS A N 1
ATOM 1519 C CA . HIS A 1 202 ? 130.929 164.031 37.405 1.00 71.19 445 HIS A CA 1
ATOM 1520 C C . HIS A 1 202 ? 132.423 163.925 37.055 1.00 71.15 445 HIS A C 1
ATOM 1521 O O . HIS A 1 202 ? 133.167 164.916 37.122 1.00 71.09 445 HIS A O 1
ATOM 1523 N N . HIS A 1 203 ? 132.850 162.722 36.677 1.00 70.92 446 HIS A N 1
ATOM 1524 C CA . HIS A 1 203 ? 134.238 162.486 36.277 1.00 70.63 446 HIS A CA 1
ATOM 1525 C C . HIS A 1 203 ? 134.584 163.238 34.992 1.00 70.37 446 HIS A C 1
ATOM 1526 O O . HIS A 1 203 ? 135.666 163.813 34.877 1.00 70.19 446 HIS A O 1
ATOM 1528 N N . HIS A 1 204 ? 133.659 163.232 34.033 1.00 69.94 447 HIS A N 1
ATOM 1529 C CA . HIS A 1 204 ? 133.935 163.761 32.701 1.00 69.79 447 HIS A CA 1
ATOM 1530 C C . HIS A 1 204 ? 134.392 165.214 32.724 1.00 69.68 447 HIS A C 1
ATOM 1531 O O . HIS A 1 204 ? 135.306 165.584 31.994 1.00 69.80 447 HIS A O 1
ATOM 1538 N N . ALA A 1 205 ? 133.753 166.034 33.552 1.00 69.54 448 ALA A N 1
ATOM 1539 C CA . ALA A 1 205 ? 134.134 167.439 33.665 1.00 69.36 448 ALA A CA 1
ATOM 1540 C C . ALA A 1 205 ? 135.565 167.568 34.172 1.00 69.16 448 ALA A C 1
ATOM 1541 O O . ALA A 1 205 ? 136.326 168.365 33.645 1.00 69.04 448 ALA A O 1
ATOM 1543 N N . GLU A 1 206 ? 135.922 166.778 35.186 1.00 69.10 449 GLU A N 1
ATOM 1544 C CA . GLU A 1 206 ? 137.303 166.720 35.696 1.00 69.14 449 GLU A CA 1
ATOM 1545 C C . GLU A 1 206 ? 138.279 166.281 34.612 1.00 68.87 449 GLU A C 1
ATOM 1546 O O . GLU A 1 206 ? 139.346 166.867 34.456 1.00 68.69 449 GLU A O 1
ATOM 1552 N N . MET A 1 207 ? 137.915 165.231 33.881 1.00 68.68 450 MET A N 1
ATOM 1553 C CA . MET A 1 207 ? 138.737 164.759 32.780 1.00 68.57 450 MET A CA 1
ATOM 1554 C C . MET A 1 207 ? 138.864 165.846 31.727 1.00 68.31 450 MET A C 1
ATOM 1555 O O . MET A 1 207 ? 139.971 166.231 31.375 1.00 68.37 450 MET A O 1
ATOM 1560 N N . LEU A 1 208 ? 137.736 166.368 31.254 1.00 67.96 451 LEU A N 1
ATOM 1561 C CA . LEU A 1 208 ? 137.742 167.407 30.220 1.00 67.71 451 LEU A CA 1
ATOM 1562 C C . LEU A 1 208 ? 138.817 168.459 30.494 1.00 67.63 451 LEU A C 1
ATOM 1563 O O . LEU A 1 208 ? 139.549 168.846 29.586 1.00 67.77 451 LEU A O 1
ATOM 1568 N N . MET A 1 209 ? 138.925 168.897 31.747 1.00 67.56 452 MET A N 1
ATOM 1569 C CA . MET A 1 209 ? 139.953 169.869 32.147 1.00 67.56 452 MET A CA 1
ATOM 1570 C C . MET A 1 209 ? 141.329 169.285 31.854 1.00 67.40 452 MET A C 1
ATOM 1571 O O . MET A 1 209 ? 142.145 169.895 31.162 1.00 67.47 452 MET A O 1
ATOM 1576 N N . SER A 1 210 ? 141.568 168.091 32.391 1.00 67.18 453 SER A N 1
ATOM 1577 C CA . SER A 1 210 ? 142.809 167.356 32.165 1.00 67.11 453 SER A CA 1
ATOM 1578 C C . SER A 1 210 ? 143.260 167.468 30.706 1.00 66.94 453 SER A C 1
ATOM 1579 O O . SER A 1 210 ? 144.426 167.742 30.429 1.00 66.71 453 SER A O 1
ATOM 1582 N N . TRP A 1 211 ? 142.314 167.270 29.789 1.00 66.76 454 TRP A N 1
ATOM 1583 C CA . TRP A 1 211 ? 142.584 167.278 28.360 1.00 66.60 454 TRP A CA 1
ATOM 1584 C C . TRP A 1 211 ? 142.874 168.678 27.892 1.00 66.54 454 TRP A C 1
ATOM 1585 O O . TRP A 1 211 ? 143.845 168.913 27.177 1.00 66.39 454 TRP A O 1
ATOM 1596 N N . ARG A 1 212 ? 142.020 169.613 28.287 1.00 66.81 455 ARG A N 1
ATOM 1597 C CA . ARG A 1 212 ? 142.200 171.002 27.896 1.00 67.23 455 ARG A CA 1
ATOM 1598 C C . ARG A 1 212 ? 143.603 171.476 28.228 1.00 66.97 455 ARG A C 1
ATOM 1599 O O . ARG A 1 212 ? 144.310 171.957 27.351 1.00 66.94 455 ARG A O 1
ATOM 1607 N N . VAL A 1 213 ? 144.035 171.293 29.472 1.00 66.93 456 VAL A N 1
ATOM 1608 C CA . VAL A 1 213 ? 145.374 171.749 29.852 1.00 66.89 456 VAL A CA 1
ATOM 1609 C C . VAL A 1 213 ? 146.476 171.018 29.087 1.00 66.73 456 VAL A C 1
ATOM 1610 O O . VAL A 1 213 ? 147.565 171.563 28.949 1.00 67.30 456 VAL A O 1
ATOM 1614 N N . ASN A 1 214 ? 146.198 169.812 28.584 1.00 66.38 457 ASN A N 1
ATOM 1615 C CA . ASN A 1 214 ? 147.113 169.115 27.661 1.00 66.28 457 ASN A CA 1
ATOM 1616 C C . ASN A 1 214 ? 146.939 169.561 26.208 1.00 66.10 457 ASN A C 1
ATOM 1617 O O . ASN A 1 214 ? 147.147 168.778 25.293 1.00 66.26 457 ASN A O 1
ATOM 1622 N N . ASP A 1 215 ? 146.570 170.820 25.999 1.00 66.12 458 ASP A N 1
ATOM 1623 C CA . ASP A 1 215 ? 146.276 171.362 24.672 1.00 65.72 458 ASP A CA 1
ATOM 1624 C C . ASP A 1 215 ? 145.450 170.434 23.780 1.00 65.25 458 ASP A C 1
ATOM 1625 O O . ASP A 1 215 ? 145.747 170.288 22.598 1.00 65.28 458 ASP A O 1
ATOM 1630 N N . HIS A 1 216 ? 144.414 169.807 24.324 1.00 64.62 459 HIS A N 1
ATOM 1631 C CA . HIS A 1 216 ? 143.540 169.004 23.481 1.00 64.25 459 HIS A CA 1
ATOM 1632 C C . HIS A 1 216 ? 142.524 169.904 22.795 1.00 63.82 459 HIS A C 1
ATOM 1633 O O . HIS A 1 216 ? 141.923 170.780 23.418 1.00 63.32 459 HIS A O 1
ATOM 1640 N N . LYS A 1 217 ? 142.362 169.677 21.496 1.00 63.75 460 LYS A N 1
ATOM 1641 C CA . LYS A 1 217 ? 141.462 170.458 20.659 1.00 63.73 460 LYS A CA 1
ATOM 1642 C C . LYS A 1 217 ? 140.126 169.725 20.489 1.00 63.53 460 LYS A C 1
ATOM 1643 O O . LYS A 1 217 ? 140.094 168.512 20.269 1.00 63.65 460 LYS A O 1
ATOM 1645 N N . PHE A 1 218 ? 139.028 170.464 20.600 1.00 63.33 461 PHE A N 1
ATOM 1646 C CA . PHE A 1 218 ? 137.691 169.906 20.411 1.00 63.20 461 PHE A CA 1
ATOM 1647 C C . PHE A 1 218 ? 136.945 170.718 19.371 1.00 63.01 461 PHE A C 1
ATOM 1648 O O . PHE A 1 218 ? 137.425 171.757 18.930 1.00 63.22 461 PHE A O 1
ATOM 1656 N N . THR A 1 219 ? 135.771 170.241 18.983 1.00 62.85 462 THR A N 1
ATOM 1657 C CA . THR A 1 219 ? 134.996 170.873 17.921 1.00 62.90 462 THR A CA 1
ATOM 1658 C C . THR A 1 219 ? 134.058 171.945 18.507 1.00 63.04 462 THR A C 1
ATOM 1659 O O . THR A 1 219 ? 133.779 171.931 19.711 1.00 62.79 462 THR A O 1
ATOM 1663 N N . PRO A 1 220 ? 133.591 172.895 17.663 1.00 63.26 463 PRO A N 1
ATOM 1664 C CA . PRO A 1 220 ? 132.684 173.946 18.137 1.00 63.27 463 PRO A CA 1
ATOM 1665 C C . PRO A 1 220 ? 131.387 173.428 18.743 1.00 63.48 463 PRO A C 1
ATOM 1666 O O . PRO A 1 220 ? 130.781 174.119 19.560 1.00 63.78 463 PRO A O 1
ATOM 1670 N N . LEU A 1 221 ? 130.969 172.229 18.346 1.00 63.61 464 LEU A N 1
ATOM 1671 C CA . LEU A 1 221 ? 129.740 171.622 18.859 1.00 63.68 464 LEU A CA 1
ATOM 1672 C C . LEU A 1 221 ? 129.957 170.972 20.226 1.00 63.73 464 LEU A C 1
ATOM 1673 O O . LEU A 1 221 ? 129.084 171.024 21.086 1.00 63.67 464 LEU A O 1
ATOM 1678 N N . LEU A 1 222 ? 131.120 170.359 20.424 1.00 63.94 465 LEU A N 1
ATOM 1679 C CA . LEU A 1 222 ? 131.470 169.774 21.723 1.00 64.17 465 LEU A CA 1
ATOM 1680 C C . LEU A 1 222 ? 131.854 170.832 22.753 1.00 64.46 465 LEU A C 1
ATOM 1681 O O . LEU A 1 222 ? 131.642 170.646 23.954 1.00 64.32 465 LEU A O 1
ATOM 1686 N N . GLU A 1 223 ? 132.446 171.927 22.284 1.00 64.90 466 GLU A N 1
ATOM 1687 C CA . GLU A 1 223 ? 132.753 173.059 23.149 1.00 65.27 466 GLU A CA 1
ATOM 1688 C C . GLU A 1 223 ? 131.459 173.706 23.638 1.00 65.32 466 GLU A C 1
ATOM 1689 O O . GLU A 1 223 ? 131.378 174.167 24.775 1.00 65.42 466 GLU A O 1
ATOM 1695 N N . GLU A 1 224 ? 130.441 173.707 22.789 1.00 65.49 467 GLU A N 1
ATOM 1696 C CA . GLU A 1 224 ? 129.138 174.230 23.163 1.00 65.82 467 GLU A CA 1
ATOM 1697 C C . GLU A 1 224 ? 128.378 173.289 24.109 1.00 66.05 467 GLU A C 1
ATOM 1698 O O . GLU A 1 224 ? 127.849 173.732 25.129 1.00 66.19 467 GLU A O 1
ATOM 1704 N N . ILE A 1 225 ? 128.329 172.000 23.770 1.00 66.29 468 ILE A N 1
ATOM 1705 C CA . ILE A 1 225 ? 127.590 171.008 24.557 1.00 66.52 468 ILE A CA 1
ATOM 1706 C C . ILE A 1 225 ? 128.178 170.852 25.968 1.00 66.75 468 ILE A C 1
ATOM 1707 O O . ILE A 1 225 ? 127.453 170.538 26.911 1.00 66.53 468 ILE A O 1
ATOM 1712 N N . TRP A 1 226 ? 129.485 171.078 26.108 1.00 67.25 469 TRP A N 1
ATOM 1713 C CA . TRP A 1 226 ? 130.153 170.985 27.417 1.00 67.72 469 TRP A CA 1
ATOM 1714 C C . TRP A 1 226 ? 130.646 172.315 27.983 1.00 68.21 469 TRP A C 1
ATOM 1715 O O . TRP A 1 226 ? 131.214 172.336 29.067 1.00 68.34 469 TRP A O 1
ATOM 1726 N N . ASP A 1 227 ? 130.419 173.409 27.257 1.00 68.91 470 ASP A N 1
ATOM 1727 C CA . ASP A 1 227 ? 130.750 174.768 27.711 1.00 69.39 470 ASP A CA 1
ATOM 1728 C C . ASP A 1 227 ? 132.245 175.008 27.838 1.00 69.95 470 ASP A C 1
ATOM 1729 O O . ASP A 1 227 ? 132.695 175.644 28.794 1.00 70.43 470 ASP A O 1
ATOM 1734 N N . VAL A 1 228 ? 133.019 174.500 26.886 1.00 70.49 471 VAL A N 1
ATOM 1735 C CA . VAL A 1 228 ? 134.451 174.790 26.856 1.00 70.97 471 VAL A CA 1
ATOM 1736 C C . VAL A 1 228 ? 134.652 176.265 26.454 1.00 71.43 471 VAL A C 1
ATOM 1737 O O . VAL A 1 228 ? 134.121 176.715 25.430 1.00 71.54 471 VAL A O 1
ATOM 1739 N N . GLN A 1 229 ? 135.384 177.021 27.278 1.00 71.84 472 GLN A N 1
ATOM 1740 C CA . GLN A 1 229 ? 135.659 178.442 26.982 1.00 72.02 472 GLN A CA 1
ATOM 1741 C C . GLN A 1 229 ? 136.724 178.599 25.886 1.00 72.29 472 GLN A C 1
ATOM 1742 O O . GLN A 1 229 ? 137.398 177.642 25.483 1.00 72.28 472 GLN A O 1
ATOM 1745 N N . ALA B 2 1 ? 124.407 183.092 23.241 1.00 82.46 745 ALA B N 1
ATOM 1746 C CA . ALA B 2 1 ? 125.005 181.762 23.585 1.00 82.42 745 ALA B CA 1
ATOM 1747 C C . ALA B 2 1 ? 124.228 180.606 22.949 1.00 82.42 745 ALA B C 1
ATOM 1748 O O . ALA B 2 1 ? 123.017 180.717 22.718 1.00 82.54 745 ALA B O 1
ATOM 1750 N N . HIS B 2 2 ? 124.944 179.510 22.677 1.00 82.21 746 HIS B N 1
ATOM 1751 C CA . HIS B 2 2 ? 124.379 178.267 22.120 1.00 81.91 746 HIS B CA 1
ATOM 1752 C C . HIS B 2 2 ? 123.707 178.427 20.751 1.00 81.52 746 HIS B C 1
ATOM 1753 O O . HIS B 2 2 ? 122.586 177.953 20.531 1.00 81.28 746 HIS B O 1
ATOM 1760 N N . GLN B 2 3 ? 124.428 179.074 19.836 1.00 81.00 747 GLN B N 1
ATOM 1761 C CA . GLN B 2 3 ? 123.961 179.291 18.466 1.00 80.61 747 GLN B CA 1
ATOM 1762 C C . GLN B 2 3 ? 123.763 177.973 17.732 1.00 79.78 747 GLN B C 1
ATOM 1763 O O . GLN B 2 3 ? 122.809 177.834 16.976 1.00 79.57 747 GLN B O 1
ATOM 1769 N N . LEU B 2 4 ? 124.669 177.017 17.959 1.00 79.07 748 LEU B N 1
ATOM 1770 C CA . LEU B 2 4 ? 124.741 175.795 17.145 1.00 78.66 748 LEU B CA 1
ATOM 1771 C C . LEU B 2 4 ? 123.641 174.801 17.445 1.00 78.24 748 LEU B C 1
ATOM 1772 O O . LEU B 2 4 ? 122.978 174.316 16.530 1.00 78.31 748 LEU B O 1
ATOM 1777 N N . LEU B 2 5 ? 123.466 174.478 18.720 1.00 77.86 749 LEU B N 1
ATOM 1778 C CA . LEU B 2 5 ? 122.411 173.557 19.141 1.00 77.53 749 LEU B CA 1
ATOM 1779 C C . LEU B 2 5 ? 121.039 174.079 18.723 1.00 77.19 749 LEU B C 1
ATOM 1780 O O . LEU B 2 5 ? 120.165 173.302 18.345 1.00 77.05 749 LEU B O 1
ATOM 1785 N N . ARG B 2 6 ? 120.859 175.396 18.794 1.00 76.96 750 ARG B N 1
ATOM 1786 C CA . ARG B 2 6 ? 119.643 176.038 18.293 1.00 76.82 750 ARG B CA 1
ATOM 1787 C C . ARG B 2 6 ? 119.483 175.787 16.813 1.00 76.33 750 ARG B C 1
ATOM 1788 O O . ARG B 2 6 ? 118.427 175.359 16.365 1.00 76.39 750 ARG B O 1
ATOM 1796 N N . TYR B 2 7 ? 120.538 176.067 16.060 1.00 75.74 751 TYR B N 1
ATOM 1797 C CA . TYR B 2 7 ? 120.525 175.854 14.624 1.00 75.63 751 TYR B CA 1
ATOM 1798 C C . TYR B 2 7 ? 120.160 174.403 14.290 1.00 75.40 751 TYR B C 1
ATOM 1799 O O . TYR B 2 7 ? 119.339 174.145 13.403 1.00 75.44 751 TYR B O 1
ATOM 1808 N N . LEU B 2 8 ? 120.759 173.466 15.015 1.00 75.18 752 LEU B N 1
ATOM 1809 C CA . LEU B 2 8 ? 120.481 172.043 14.826 1.00 75.15 752 LEU B CA 1
ATOM 1810 C C . LEU B 2 8 ? 119.068 171.630 15.250 1.00 75.13 752 LEU B C 1
ATOM 1811 O O . LEU B 2 8 ? 118.511 170.675 14.701 1.00 75.04 752 LEU B O 1
ATOM 1816 N N . LEU B 2 9 ? 118.510 172.333 16.236 1.00 75.13 753 LEU B N 1
ATOM 1817 C CA . LEU B 2 9 ? 117.149 172.068 16.710 1.00 75.06 753 LEU B CA 1
ATOM 1818 C C . LEU B 2 9 ? 116.094 172.653 15.783 1.00 75.04 753 LEU B C 1
ATOM 1819 O O . LEU B 2 9 ? 114.955 172.204 15.798 1.00 74.95 753 LEU B O 1
ATOM 1824 N N . ASP B 2 10 ? 116.482 173.644 14.980 1.00 75.34 754 ASP B N 1
ATOM 1825 C CA . ASP B 2 10 ? 115.559 174.343 14.068 1.00 75.50 754 ASP B CA 1
ATOM 1826 C C . ASP B 2 10 ? 115.719 173.949 12.585 1.00 75.71 754 ASP B C 1
ATOM 1827 O O . ASP B 2 10 ? 114.959 174.412 11.732 1.00 75.76 754 ASP B O 1
ATOM 1832 N N . ALA B 2 11 ? 116.695 173.099 12.276 1.00 75.97 755 ALA B N 1
ATOM 1833 C CA . ALA B 2 11 ? 116.840 172.569 10.924 1.00 76.07 755 ALA B CA 1
ATOM 1834 C C . ALA B 2 11 ? 115.687 171.594 10.630 1.00 76.46 755 ALA B C 1
ATOM 1835 O O . ALA B 2 11 ? 115.362 171.285 9.470 1.00 76.75 755 ALA B O 1
#

Foldseek 3Di:
DDDVVLVVLLCLLLVLLVPDDDDLVLLVCLPPPDALQSLQVSVLVVLLVVLVSLVSSQVSQPPLVVDDPQQSLLLSLQQSQLLVLLVLLCLLLPDDSNPNVSNLVSVVRNPADCVQNVVSVVLSVLVSVLVADSSLSRLLSNLSSLQLPGPPRDCSVSSCVSNVSSLVVLLVCCCVVPVVDSCSSVSSVVVSVVSNVSSVVVLVRVVVCVVVVHDHDPSVCSSNVPD/DCPPVVVVVVD

Sequence (238 aa):
GSTPDQQTLLHFIMDSYNKQRMPQE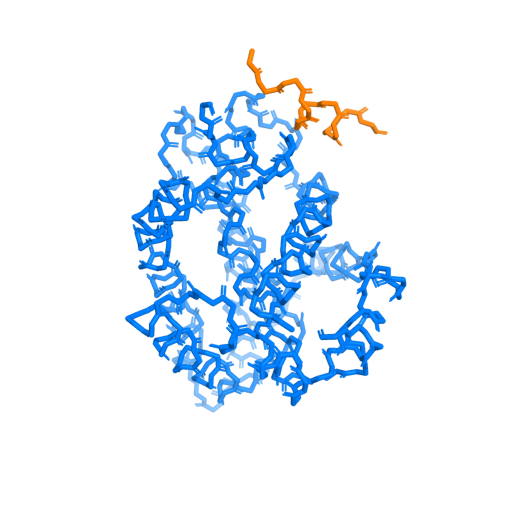ITNKILKEESAEENFLILTEMATNHVQVLVEFTKKLPGFQTLDHEDQIALLKGSAVEAMFLRSAEIFNKLPSGHSDLLEERIRNSGISDEYITPMFSFYKSIGELKMTQEEYALLTAIVILSPDRQYIKDREAVEKLQEPLLDVLQKLCKIHQPENPQHFAELLGRLTELRTFNHHHAEMLMSWRVNDHKFTPLLEEIWDVQAHQLLRYLLDA

CATH classification: 1.10.565.10

Solvent-accessible surface area: 11600 Å² total; per-residue (Å²): 106,60,63,115,127,52,50,66,36,36,62,100,5,25,98,8,32,89,62,29,87,54,44,59,118,19,9,74,60,1,109,86,80,87,81,52,77,45,12,13,53,2,34,17,60,26,18,24,22,24,1,76,32,6,2,91,12,0,21,80,2,45,30,0,111,120,11,72,100,72,1,6,18,10,0,0,47,24,0,0,10,0,2,33,12,2,74,27,0,12,40,37,55,79,48,136,54,3,43,43,123,72,14,60,106,19,14,104,80,1,63,24,39,101,150,15,2,82,54,17,26,76,10,13,50,40,0,23,134,25,81,21,62,78,41,4,7,0,6,0,10,0,0,0,0,1,1,12,72,8,127,178,19,85,72,113,73,36,0,89,72,41,20,45,54,7,42,82,11,0,78,23,10,1,138,77,113,55,98,99,51,91,122,4,23,57,60,0,50,30,18,29,96,77,0,68,92,17,37,74,33,15,61,128,32,6,92,44,22,79,130,96,133,50,86,27,37,92,13,2,61,23,3,41,82,19,151,129,45,138,62,0,56,155,42,23,102,125